Protein AF-A0A1T3NRL0-F1 (afdb_monomer_lite)

Radius of gyration: 23.6 Å; chains: 1; bounding box: 99×36×56 Å

Secondary structure (DSSP, 8-state):
-------------HHHHHTSS---TTSSSS--HHHHHHHHHHHHH--PPPP----GGGSSS-HHHHHHHHHHHHHHHHHHHHTSTTHHHHHHHHHHSTT--HHHHHHHHHHHHHTT-HHHHHHHHHHHHHTT-HHHHHHHHHHHHHTT-HHHHHHHHHHHHHSPPPSS---S------SS-HHHHHHHHHHHHTT------HHHHHHHHTS-EEEEETTTEEEE---TTHHHHHHHHHHHHS---

Organism: NCBI:txid159449

Foldseek 3Di:
DDDDDDPPPPPDDPVRVVVPDPPPPPPPPPPPPVVVVVVLVCVLPNDQDDDDDDDPVCPPPDLQVQLLVLLLVLLLLLLVLLQPLCQLVLLLQVQPPVPRALSNLQNLLSLCVLLVVPLLSLVSLSVSVSNLDLSSLQSQLSVCSNVVVNRSNRVSPVSSVPRDDPPDDPPPPDDSDRLADPVLSVQSNVCSVVSHSRHHQVLLSVLQVPAQFDCPPPRRGTHGGRHSCNSVSNHVSRVVRDDDD

Sequence (245 aa):
MSTCPDRREHRPTIDEMLGADGVLAHEYDDYDHAEAERAIVDALFGASTPAEAGTDTDAEAGPRAVRERAAHELALAAAVVLNADQATDALQRLSTLHAGGPDGALVFASLLYLAHHGDGARFWWQVAAGCGNRTAAHCLYLLHRSHGQTRDAVHWRRRAERMTAPDAPCEVPCAARPLLTDPVRHALIAASHRGADPRLPPAVERVIHGLPVDAAAPDFGEVPVPDPTLPRELAVATARGTPRR

pLDDT: mean 74.68, std 18.64, range [34.53, 96.19]

Structure (mmCIF, N/CA/C/O backbone):
data_AF-A0A1T3NRL0-F1
#
_entry.id   AF-A0A1T3NRL0-F1
#
loop_
_atom_site.group_PDB
_atom_site.id
_atom_site.type_symbol
_atom_site.label_atom_id
_atom_site.label_alt_id
_atom_site.label_comp_id
_atom_site.label_asym_id
_atom_site.label_entity_id
_atom_site.label_seq_id
_atom_site.pdbx_PDB_ins_code
_atom_site.Cartn_x
_atom_site.Cartn_y
_atom_site.Cartn_z
_atom_site.occupancy
_atom_site.B_iso_or_equiv
_atom_site.auth_seq_id
_atom_site.auth_comp_id
_atom_site.auth_asym_id
_atom_site.auth_atom_id
_atom_site.pdbx_PDB_model_num
ATOM 1 N N . MET A 1 1 ? 77.874 17.675 0.194 1.00 37.28 1 MET A N 1
ATOM 2 C CA . MET A 1 1 ? 76.635 18.448 0.412 1.00 37.28 1 MET A CA 1
ATOM 3 C C . MET A 1 1 ? 75.459 17.556 0.065 1.00 37.28 1 MET A C 1
ATOM 5 O O . MET A 1 1 ? 75.523 16.863 -0.938 1.00 37.28 1 MET A O 1
ATOM 9 N N . SER A 1 2 ? 74.499 17.527 0.983 1.00 46.34 2 SER A N 1
ATOM 10 C CA . SER A 1 2 ? 73.313 16.681 1.131 1.00 46.34 2 SER A CA 1
ATOM 11 C C . SER A 1 2 ? 72.626 16.155 -0.131 1.00 46.34 2 SER A C 1
ATOM 13 O O . SER A 1 2 ? 72.220 16.936 -0.985 1.00 46.34 2 SER A O 1
ATOM 15 N N . THR A 1 3 ? 72.328 14.854 -0.125 1.00 37.94 3 THR A N 1
ATOM 16 C CA . THR A 1 3 ? 71.197 14.279 -0.862 1.00 37.94 3 THR A CA 1
ATOM 17 C C . THR A 1 3 ? 70.247 13.681 0.172 1.00 37.94 3 THR A C 1
ATOM 19 O O . THR A 1 3 ? 70.597 12.736 0.874 1.00 37.94 3 THR A O 1
ATOM 22 N N . CYS A 1 4 ? 69.079 14.299 0.321 1.00 44.19 4 CYS A N 1
ATOM 23 C CA . CYS A 1 4 ? 67.975 13.834 1.154 1.00 44.19 4 CYS A CA 1
ATOM 24 C C . CYS A 1 4 ? 67.186 12.781 0.355 1.00 44.19 4 CYS A C 1
ATOM 26 O O . CYS A 1 4 ? 66.729 13.130 -0.736 1.00 44.19 4 CYS A O 1
ATOM 28 N N . PRO A 1 5 ? 67.010 11.528 0.816 1.00 48.31 5 PRO A N 1
ATOM 29 C CA . PRO A 1 5 ? 66.049 10.637 0.196 1.00 48.31 5 PRO A CA 1
ATOM 30 C C . PRO A 1 5 ? 64.688 10.798 0.884 1.00 48.31 5 PRO A C 1
ATOM 32 O O . PRO A 1 5 ? 64.506 10.453 2.049 1.00 48.31 5 PRO A O 1
ATOM 35 N N . ASP A 1 6 ? 63.773 11.405 0.130 1.00 45.00 6 ASP A N 1
ATOM 36 C CA . ASP A 1 6 ? 62.381 10.986 -0.071 1.00 45.00 6 ASP A CA 1
ATOM 37 C C . ASP A 1 6 ? 61.701 10.288 1.128 1.00 45.00 6 ASP A C 1
ATOM 39 O O . ASP A 1 6 ? 61.693 9.060 1.240 1.00 45.00 6 ASP A O 1
ATOM 43 N N . ARG A 1 7 ? 61.065 11.078 2.011 1.00 47.66 7 ARG A N 1
ATOM 44 C CA . ARG A 1 7 ? 59.958 10.578 2.840 1.00 47.66 7 ARG A CA 1
ATOM 45 C C . ARG A 1 7 ? 58.794 10.278 1.901 1.00 47.66 7 ARG A C 1
ATOM 47 O O . ARG A 1 7 ? 57.937 11.127 1.676 1.00 47.66 7 ARG A O 1
ATOM 54 N N . ARG A 1 8 ? 58.739 9.052 1.389 1.00 51.47 8 ARG A N 1
ATOM 55 C CA . ARG A 1 8 ? 57.464 8.496 0.947 1.00 51.47 8 ARG A CA 1
ATOM 56 C C . ARG A 1 8 ? 56.612 8.327 2.193 1.00 51.47 8 ARG A C 1
ATOM 58 O O . ARG A 1 8 ? 56.908 7.487 3.039 1.00 51.47 8 ARG A O 1
ATOM 65 N N . GLU A 1 9 ? 55.612 9.186 2.340 1.00 58.09 9 GLU A N 1
ATOM 66 C CA . GLU A 1 9 ? 54.552 9.020 3.326 1.00 58.09 9 GLU A CA 1
ATOM 67 C C . GLU A 1 9 ? 53.870 7.680 3.043 1.00 58.09 9 GLU A C 1
ATOM 69 O O . GLU A 1 9 ? 53.096 7.538 2.096 1.00 58.09 9 GLU A O 1
ATOM 74 N N . HIS A 1 10 ? 54.239 6.660 3.818 1.00 65.19 10 HIS A N 1
ATOM 75 C CA . HIS A 1 10 ? 53.582 5.361 3.792 1.00 65.19 10 HIS A CA 1
ATOM 76 C C . HIS A 1 10 ? 52.158 5.573 4.296 1.00 65.19 10 HIS A C 1
ATOM 78 O O . HIS A 1 10 ? 51.936 5.732 5.494 1.00 65.19 10 HIS A O 1
ATOM 84 N N . ARG A 1 11 ? 51.200 5.667 3.371 1.00 59.97 11 ARG A N 1
ATOM 85 C CA . ARG A 1 11 ? 49.777 5.669 3.696 1.00 59.97 11 ARG A CA 1
ATOM 86 C C . ARG A 1 11 ? 49.388 4.211 3.944 1.00 59.97 11 ARG A C 1
ATOM 88 O O . ARG A 1 11 ? 49.368 3.456 2.970 1.00 59.97 11 ARG A O 1
ATOM 95 N N . PRO A 1 12 ? 49.120 3.808 5.195 1.00 68.69 12 PRO A N 1
ATOM 96 C CA . PRO A 1 12 ? 48.818 2.419 5.486 1.00 68.69 12 PRO A CA 1
ATOM 97 C C . PRO A 1 12 ? 47.536 2.000 4.765 1.00 68.69 12 PRO A C 1
ATOM 99 O O . PRO A 1 12 ? 46.601 2.794 4.598 1.00 68.69 12 PRO A O 1
ATOM 102 N N . THR A 1 13 ? 47.510 0.759 4.292 1.00 70.44 13 THR A N 1
ATOM 103 C CA . THR A 1 13 ? 46.311 0.143 3.718 1.00 70.44 13 THR A CA 1
ATOM 104 C C . THR A 1 13 ? 45.274 -0.119 4.809 1.00 70.44 13 THR A C 1
ATOM 106 O O . THR A 1 13 ? 45.600 -0.223 5.989 1.00 70.44 13 THR A O 1
ATOM 109 N N . ILE A 1 14 ? 44.004 -0.250 4.413 1.00 57.59 14 ILE A N 1
ATOM 110 C CA . ILE A 1 14 ? 42.901 -0.579 5.335 1.00 57.59 14 ILE A CA 1
ATOM 111 C C . ILE A 1 14 ? 43.233 -1.841 6.152 1.00 57.59 14 ILE A C 1
ATOM 113 O O . ILE A 1 14 ? 42.992 -1.873 7.353 1.00 57.59 14 ILE A O 1
ATOM 117 N N . ASP A 1 15 ? 43.873 -2.824 5.520 1.00 60.34 15 ASP A N 1
ATOM 118 C CA . ASP A 1 15 ? 44.338 -4.062 6.158 1.00 60.34 15 ASP A CA 1
ATOM 119 C C . ASP A 1 15 ? 45.401 -3.825 7.247 1.00 60.34 15 ASP A C 1
ATOM 121 O O . ASP A 1 15 ? 45.355 -4.445 8.306 1.00 60.34 15 ASP A O 1
ATOM 125 N N . GLU A 1 16 ? 46.334 -2.890 7.032 1.00 65.50 16 GLU A N 1
ATOM 126 C CA . GLU A 1 16 ? 47.350 -2.532 8.034 1.00 65.50 16 GLU A CA 1
ATOM 127 C C . GLU A 1 16 ? 46.739 -1.785 9.223 1.00 65.50 16 GLU A C 1
ATOM 129 O O . GLU A 1 16 ? 47.184 -1.960 10.355 1.00 65.50 16 GLU A O 1
ATOM 134 N N . MET A 1 17 ? 45.703 -0.978 8.984 1.00 58.47 17 MET A N 1
ATOM 135 C CA . MET A 1 17 ? 44.980 -0.295 10.058 1.00 58.47 17 MET A CA 1
ATOM 136 C C . MET A 1 17 ? 44.142 -1.266 10.894 1.00 58.47 17 MET A C 1
ATOM 138 O O . MET A 1 17 ? 44.076 -1.120 12.110 1.00 58.47 17 MET A O 1
ATOM 142 N N . LEU A 1 18 ? 43.528 -2.268 10.260 1.00 60.31 18 LEU A N 1
ATOM 143 C CA . LEU A 1 18 ? 42.708 -3.272 10.943 1.00 60.31 18 LEU A CA 1
ATOM 144 C C . LEU A 1 18 ? 43.540 -4.315 11.702 1.00 60.31 18 LEU A C 1
ATOM 146 O O . LEU A 1 18 ? 43.042 -4.906 12.654 1.00 60.31 18 LEU A O 1
ATOM 150 N N . GLY A 1 19 ? 44.798 -4.538 11.312 1.00 58.81 19 GLY A N 1
ATOM 151 C CA . GLY A 1 19 ? 45.691 -5.482 11.988 1.00 58.81 19 GLY A CA 1
ATOM 152 C C . GLY A 1 19 ? 46.370 -4.945 13.255 1.00 58.81 19 GLY A C 1
ATOM 153 O O . GLY A 1 19 ? 46.941 -5.735 14.006 1.00 58.81 19 GLY A O 1
ATOM 154 N N . ALA A 1 20 ? 46.349 -3.626 13.487 1.00 56.19 20 ALA A N 1
ATOM 155 C CA . ALA A 1 20 ? 47.119 -2.986 14.560 1.00 56.19 20 ALA A CA 1
ATOM 156 C C . ALA A 1 20 ? 46.357 -2.798 15.882 1.00 56.19 20 ALA A C 1
ATOM 158 O O . ALA A 1 20 ? 46.998 -2.596 16.912 1.00 56.19 20 ALA A O 1
ATOM 159 N N . ASP A 1 21 ? 45.032 -2.932 15.886 1.00 51.81 21 ASP A N 1
ATOM 160 C CA . ASP A 1 21 ? 44.245 -2.957 17.114 1.00 51.81 21 ASP A CA 1
ATOM 161 C C . ASP A 1 21 ? 43.767 -4.382 17.360 1.00 51.81 21 ASP A C 1
ATOM 163 O O . ASP A 1 21 ? 42.998 -4.954 16.588 1.00 51.81 21 ASP A O 1
ATOM 167 N N . GLY A 1 22 ? 44.221 -4.965 18.470 1.00 52.00 22 GLY A N 1
ATOM 168 C CA . GLY A 1 22 ? 43.557 -6.117 19.055 1.00 52.00 22 GLY A CA 1
ATOM 169 C C . GLY A 1 22 ? 42.134 -5.711 19.417 1.00 52.00 22 GLY A C 1
ATOM 170 O O . GLY A 1 22 ? 41.893 -5.238 20.526 1.00 52.00 22 GLY A O 1
ATOM 171 N N . VAL A 1 23 ? 41.209 -5.870 18.467 1.00 50.38 23 VAL A N 1
ATOM 172 C CA . VAL A 1 23 ? 39.769 -5.793 18.698 1.00 50.38 23 VAL A CA 1
ATOM 173 C C . VAL A 1 23 ? 39.493 -6.709 19.880 1.00 50.38 23 VAL A C 1
ATOM 175 O O . VAL A 1 23 ? 39.787 -7.904 19.828 1.00 50.38 23 VAL A O 1
ATOM 178 N N . LEU A 1 24 ? 39.020 -6.120 20.977 1.00 41.94 24 LEU A N 1
ATOM 179 C CA . LEU A 1 24 ? 38.705 -6.812 22.217 1.00 41.94 24 LEU A CA 1
ATOM 180 C C . LEU A 1 24 ? 37.621 -7.858 21.930 1.00 41.94 24 LEU A C 1
ATOM 182 O O . LEU A 1 24 ? 36.431 -7.589 22.031 1.00 41.94 24 LEU A O 1
ATOM 186 N N . ALA A 1 25 ? 38.039 -9.069 21.575 1.00 47.22 25 ALA A N 1
ATOM 187 C CA . ALA A 1 25 ? 37.171 -10.216 21.338 1.00 47.22 25 ALA A CA 1
ATOM 188 C C . ALA A 1 25 ? 36.636 -10.815 22.656 1.00 47.22 25 ALA A C 1
ATOM 190 O O . ALA A 1 25 ? 36.535 -12.030 22.780 1.00 47.22 25 ALA A O 1
ATOM 191 N N . HIS A 1 26 ? 36.351 -9.987 23.667 1.00 43.94 26 HIS A N 1
ATOM 192 C CA . HIS A 1 26 ? 35.833 -10.461 24.955 1.00 43.94 26 HIS A CA 1
ATOM 193 C C . HIS A 1 26 ? 34.742 -9.586 25.588 1.00 43.94 26 HIS A C 1
ATOM 195 O O . HIS A 1 26 ? 34.503 -9.697 26.784 1.00 43.94 26 HIS A O 1
ATOM 201 N N . GLU A 1 27 ? 34.025 -8.773 24.811 1.00 51.00 27 GLU A N 1
ATOM 202 C CA . GLU A 1 27 ? 32.799 -8.126 25.306 1.00 51.00 27 GLU A CA 1
ATOM 203 C C . GLU A 1 27 ? 31.742 -8.011 24.198 1.00 51.00 27 GLU A C 1
ATOM 205 O O . GLU A 1 27 ? 31.289 -6.931 23.848 1.00 51.00 27 GLU A O 1
ATOM 210 N N . TYR A 1 28 ? 31.395 -9.144 23.585 1.00 48.78 28 TYR A N 1
ATOM 211 C CA . TYR A 1 28 ? 30.232 -9.268 22.692 1.00 48.78 28 TYR A CA 1
ATOM 212 C C . TYR A 1 28 ? 29.527 -10.632 22.830 1.00 48.78 28 TYR A C 1
ATOM 214 O O . TYR A 1 28 ? 28.763 -11.014 21.953 1.00 48.78 28 TYR A O 1
ATOM 222 N N . ASP A 1 29 ? 29.747 -11.357 23.933 1.00 50.75 29 ASP A N 1
ATOM 223 C CA . ASP A 1 29 ? 29.066 -12.638 24.204 1.00 50.75 29 ASP A CA 1
ATOM 224 C C . ASP A 1 29 ? 27.799 -12.483 25.072 1.00 50.75 29 ASP A C 1
ATOM 226 O O . ASP A 1 29 ? 27.090 -13.461 25.291 1.00 50.75 29 ASP A O 1
ATOM 230 N N . ASP A 1 30 ? 27.485 -11.266 25.535 1.00 48.16 30 ASP A N 1
ATOM 231 C CA . ASP A 1 30 ? 26.320 -10.968 26.396 1.00 48.16 30 ASP A CA 1
ATOM 232 C C . ASP A 1 30 ? 25.275 -10.062 25.710 1.00 48.16 30 ASP A C 1
ATOM 234 O O . ASP A 1 30 ? 24.350 -9.552 26.336 1.00 48.16 30 ASP A O 1
ATOM 238 N N . TYR A 1 31 ? 25.416 -9.823 24.399 1.00 48.03 31 TYR A N 1
ATOM 239 C CA . TYR A 1 31 ? 24.405 -9.093 23.634 1.00 48.03 31 TYR A CA 1
ATOM 240 C C . TYR A 1 31 ? 23.312 -10.066 23.182 1.00 48.03 31 TYR A C 1
ATOM 242 O O . TYR A 1 31 ? 23.427 -10.703 22.132 1.00 48.03 31 TYR A O 1
ATOM 250 N N . ASP A 1 32 ? 22.248 -10.196 23.978 1.00 63.72 32 ASP A N 1
ATOM 251 C CA . ASP A 1 32 ? 21.064 -10.956 23.579 1.00 63.72 32 ASP A CA 1
ATOM 252 C C . ASP A 1 32 ? 20.334 -10.212 22.449 1.00 63.72 32 ASP A C 1
ATOM 254 O O . ASP A 1 32 ? 19.510 -9.316 22.653 1.00 63.72 32 ASP A O 1
ATOM 258 N N . HIS A 1 33 ? 20.661 -10.599 21.217 1.00 48.75 33 HIS A N 1
ATOM 259 C CA . HIS A 1 33 ? 20.059 -10.057 20.004 1.00 48.75 33 HIS A CA 1
ATOM 260 C C . HIS A 1 33 ? 18.531 -10.224 20.000 1.00 48.75 33 HIS A C 1
ATOM 262 O O . HIS A 1 33 ? 17.826 -9.368 19.471 1.00 48.75 33 HIS A O 1
ATOM 268 N N . ALA A 1 34 ? 18.003 -11.277 20.636 1.00 53.00 34 ALA A N 1
ATOM 269 C CA . ALA A 1 34 ? 16.568 -11.510 20.736 1.00 53.00 34 ALA A CA 1
ATOM 270 C C . ALA A 1 34 ? 15.906 -10.586 21.770 1.00 53.00 34 ALA A C 1
ATOM 272 O O . ALA A 1 34 ? 14.746 -10.208 21.591 1.00 53.00 34 ALA A O 1
ATOM 273 N N . GLU A 1 35 ? 16.617 -10.187 22.830 1.00 46.16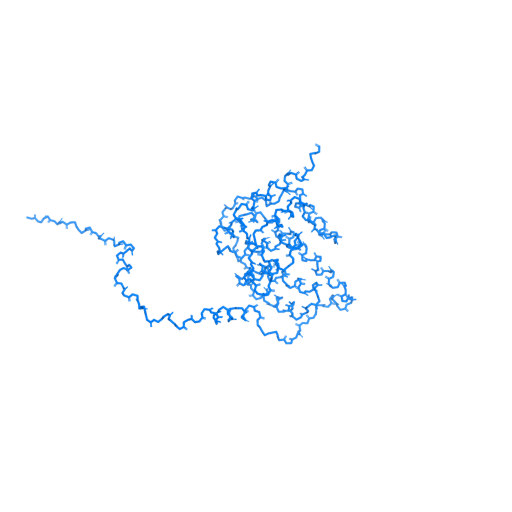 35 GLU A N 1
ATOM 274 C CA . GLU A 1 35 ? 16.158 -9.152 23.763 1.00 46.16 35 GLU A CA 1
ATOM 275 C C . GLU A 1 35 ? 16.183 -7.770 23.108 1.00 46.16 35 GLU A C 1
ATOM 277 O O . GLU A 1 35 ? 15.205 -7.034 23.217 1.00 46.16 35 GLU A O 1
ATOM 282 N N . ALA A 1 36 ? 17.240 -7.433 22.366 1.00 45.56 36 ALA A N 1
ATOM 283 C CA . ALA A 1 36 ? 17.317 -6.181 21.617 1.00 45.56 36 ALA A CA 1
ATOM 284 C C . ALA A 1 36 ? 16.235 -6.104 20.529 1.00 45.56 36 ALA A C 1
ATOM 286 O O . ALA A 1 36 ? 15.558 -5.085 20.397 1.00 45.56 36 ALA A O 1
ATOM 287 N N . GLU A 1 37 ? 16.003 -7.195 19.798 1.00 48.09 37 GLU A N 1
ATOM 288 C CA . GLU A 1 37 ? 14.899 -7.312 18.847 1.00 48.09 37 GLU A CA 1
ATOM 289 C C . GLU A 1 37 ? 13.552 -7.201 19.546 1.00 48.09 37 GLU A C 1
ATOM 291 O O . GLU A 1 37 ? 12.712 -6.435 19.089 1.00 48.09 37 GLU A O 1
ATOM 296 N N . ARG A 1 38 ? 13.346 -7.875 20.684 1.00 46.44 38 ARG A N 1
ATOM 297 C CA . ARG A 1 38 ? 12.127 -7.715 21.487 1.00 46.44 38 ARG A CA 1
ATOM 298 C C . ARG A 1 38 ? 11.953 -6.304 22.008 1.00 46.44 38 ARG A C 1
ATOM 300 O O . ARG A 1 38 ? 10.827 -5.845 22.029 1.00 46.44 38 ARG A O 1
ATOM 307 N N . ALA A 1 39 ? 13.013 -5.618 22.409 1.00 49.47 39 ALA A N 1
ATOM 308 C CA . ALA A 1 39 ? 12.957 -4.247 22.894 1.00 49.47 39 ALA A CA 1
ATOM 309 C C . ALA A 1 39 ? 12.682 -3.266 21.751 1.00 49.47 39 ALA A C 1
ATOM 311 O O . ALA A 1 39 ? 11.974 -2.284 21.946 1.00 49.47 39 ALA A O 1
ATOM 312 N N . ILE A 1 40 ? 13.181 -3.540 20.545 1.00 51.50 40 ILE A N 1
ATOM 313 C CA . ILE A 1 40 ? 12.857 -2.780 19.336 1.00 51.50 40 ILE A CA 1
ATOM 314 C C . ILE A 1 40 ? 11.410 -3.056 18.924 1.00 51.50 40 ILE A C 1
ATOM 316 O O . ILE A 1 40 ? 10.665 -2.114 18.693 1.00 51.50 40 ILE A O 1
ATOM 320 N N . VAL A 1 41 ? 10.978 -4.315 18.904 1.00 46.75 41 VAL A N 1
ATOM 321 C CA . VAL A 1 41 ? 9.591 -4.742 18.672 1.00 46.75 41 VAL A CA 1
ATOM 322 C C . VAL A 1 41 ? 8.680 -4.100 19.721 1.00 46.75 41 VAL A C 1
ATOM 324 O O . VAL A 1 41 ? 7.727 -3.434 19.360 1.00 46.75 41 VAL A O 1
ATOM 327 N N . ASP A 1 42 ? 8.998 -4.148 21.007 1.00 45.62 42 ASP A N 1
ATOM 328 C CA . ASP A 1 42 ? 8.209 -3.527 22.076 1.00 45.62 42 ASP A CA 1
ATOM 329 C C . ASP A 1 42 ? 8.309 -1.989 22.057 1.00 45.62 42 ASP A C 1
ATOM 331 O O . ASP A 1 42 ? 7.363 -1.294 22.389 1.00 45.62 42 ASP A O 1
ATOM 335 N N . ALA A 1 43 ? 9.384 -1.384 21.557 1.00 51.50 43 ALA A N 1
ATOM 336 C CA . ALA A 1 43 ? 9.419 0.063 21.313 1.00 51.50 43 ALA A CA 1
ATOM 337 C C . ALA A 1 43 ? 8.602 0.470 20.070 1.00 51.50 43 ALA A C 1
ATOM 339 O O . ALA A 1 43 ? 8.068 1.583 20.000 1.00 51.50 43 ALA A O 1
ATOM 340 N N . LEU A 1 44 ? 8.496 -0.423 19.082 1.00 49.75 44 LEU A N 1
ATOM 341 C CA . LEU A 1 44 ? 7.690 -0.264 17.872 1.00 49.75 44 LEU A CA 1
ATOM 342 C C . LEU A 1 44 ? 6.209 -0.611 18.102 1.00 49.75 44 LEU A C 1
ATOM 344 O O . LEU A 1 44 ? 5.358 -0.066 17.400 1.00 49.75 44 LEU A O 1
ATOM 348 N N . PHE A 1 45 ? 5.903 -1.466 19.082 1.00 51.16 45 PHE A N 1
ATOM 349 C CA . PHE A 1 45 ? 4.590 -2.088 19.291 1.00 51.16 45 PHE A CA 1
ATOM 350 C C . PHE A 1 45 ? 4.045 -1.996 20.735 1.00 51.16 45 PHE A C 1
ATOM 352 O O . PHE A 1 45 ? 2.903 -2.390 20.978 1.00 51.16 45 PHE A O 1
ATOM 359 N N . GLY A 1 46 ? 4.802 -1.469 21.700 1.00 37.84 46 GLY A N 1
ATOM 360 C CA . GLY A 1 46 ? 4.543 -1.624 23.136 1.00 37.84 46 GLY A CA 1
ATOM 361 C C . GLY A 1 46 ? 3.779 -0.499 23.839 1.00 37.84 46 GLY A C 1
ATOM 362 O O . GLY A 1 46 ? 3.848 0.689 23.513 1.00 37.84 46 GLY A O 1
ATOM 363 N N . ALA A 1 47 ? 3.035 -0.962 24.848 1.00 36.22 47 ALA A N 1
ATOM 364 C CA . ALA A 1 47 ? 2.195 -0.287 25.840 1.00 36.22 47 ALA A CA 1
ATOM 365 C C . ALA A 1 47 ? 1.207 0.758 25.307 1.00 36.22 47 ALA A C 1
ATOM 367 O O . ALA A 1 47 ? 1.389 1.976 25.385 1.00 36.22 47 ALA A O 1
ATOM 368 N N . SER A 1 48 ? 0.053 0.267 24.865 1.00 46.91 48 SER A N 1
ATOM 369 C CA . SER A 1 48 ? -1.059 1.139 24.556 1.00 46.91 48 SER A CA 1
ATOM 370 C C . SER A 1 48 ? -1.701 1.715 25.831 1.00 46.91 48 SER A C 1
ATOM 372 O O . SER A 1 48 ? -2.225 1.017 26.698 1.00 46.91 48 SER A O 1
ATOM 374 N N . THR A 1 49 ? -1.619 3.032 25.952 1.00 34.53 49 THR A N 1
ATOM 375 C CA . THR A 1 49 ? -2.177 3.832 27.046 1.00 34.53 49 THR A CA 1
ATOM 376 C C . THR A 1 49 ? -3.622 4.250 26.734 1.00 34.53 49 THR A C 1
ATOM 378 O O . THR A 1 49 ? -4.045 4.145 25.577 1.00 34.53 49 THR A O 1
ATOM 381 N N . PRO A 1 50 ? -4.420 4.674 27.736 1.00 35.31 50 PRO A N 1
ATOM 382 C CA . PRO A 1 50 ? -5.827 5.007 27.530 1.00 35.31 50 PRO A CA 1
ATOM 383 C C . PRO A 1 50 ? -6.026 6.158 26.536 1.00 35.31 50 PRO A C 1
ATOM 385 O O . PRO A 1 50 ? -5.212 7.078 26.428 1.00 35.31 50 PRO A O 1
ATOM 388 N N . ALA A 1 51 ? -7.120 6.046 25.786 1.00 37.06 51 ALA A N 1
ATOM 389 C CA . ALA A 1 51 ? -7.427 6.796 24.580 1.00 37.06 51 ALA A CA 1
ATOM 390 C C . ALA A 1 51 ? -8.070 8.167 24.853 1.00 37.06 51 ALA A C 1
ATOM 392 O O . ALA A 1 51 ? -9.024 8.268 25.610 1.00 37.06 51 ALA A O 1
ATOM 393 N N . GLU A 1 52 ? -7.593 9.175 24.126 1.00 38.91 52 GLU A N 1
ATOM 394 C CA . GLU A 1 52 ? -8.173 10.513 23.925 1.00 38.91 52 GLU A CA 1
ATOM 395 C C . GLU A 1 52 ? -7.780 10.885 22.480 1.00 38.91 52 GLU A C 1
ATOM 397 O O . GLU A 1 52 ? -6.609 10.702 22.123 1.00 38.91 52 GLU A O 1
ATOM 402 N N . ALA A 1 53 ? -8.615 11.370 21.564 1.00 45.41 53 ALA A N 1
ATOM 403 C CA . ALA A 1 53 ? -10.054 11.597 21.496 1.00 45.41 53 ALA A CA 1
ATOM 404 C C . ALA A 1 53 ? -10.418 11.627 19.989 1.00 45.41 53 ALA A C 1
ATOM 406 O O . ALA A 1 53 ? -9.552 11.871 19.139 1.00 45.41 53 ALA A O 1
ATOM 407 N N . GLY A 1 54 ? -11.672 11.324 19.649 1.00 45.12 54 GLY A N 1
ATOM 408 C CA . GLY A 1 54 ? -12.185 11.420 18.279 1.00 45.12 54 GLY A CA 1
ATOM 409 C C . GLY A 1 54 ? -12.284 12.875 17.815 1.00 45.12 54 GLY A C 1
ATOM 410 O O . GLY A 1 54 ? -12.516 13.772 18.616 1.00 45.12 54 GLY A O 1
ATOM 411 N N . THR A 1 55 ? -12.085 13.107 16.520 1.00 46.66 55 THR A N 1
ATOM 412 C CA . THR A 1 55 ? -12.366 14.398 15.879 1.00 46.66 55 THR A CA 1
ATOM 413 C C . THR A 1 55 ? -13.876 14.592 15.744 1.00 46.66 55 THR A C 1
ATOM 415 O O . THR A 1 55 ? -14.563 13.642 15.376 1.00 46.66 55 THR A O 1
ATOM 418 N N . ASP A 1 56 ? -14.376 15.808 15.993 1.00 45.22 56 ASP A N 1
ATOM 419 C CA . ASP A 1 56 ? -15.809 16.172 16.028 1.00 45.22 56 ASP A CA 1
ATOM 420 C C . ASP A 1 56 ? -16.634 15.698 14.812 1.00 45.22 56 ASP A C 1
ATOM 422 O O . ASP A 1 56 ? -17.833 15.463 14.926 1.00 45.22 56 ASP A O 1
ATOM 426 N N . THR A 1 57 ? -16.004 15.469 13.657 1.00 51.81 57 THR A N 1
ATOM 427 C CA . THR A 1 57 ? -16.651 14.945 12.441 1.00 51.81 57 THR A CA 1
ATOM 428 C C . THR A 1 57 ? -17.100 13.481 12.550 1.00 51.81 57 THR A C 1
ATOM 430 O O . THR A 1 57 ? -18.039 13.072 11.871 1.00 51.81 57 THR A O 1
ATOM 433 N N . ASP A 1 58 ? -16.443 12.674 13.387 1.00 50.94 58 ASP A N 1
ATOM 434 C CA . ASP A 1 58 ? -16.778 11.256 13.577 1.00 50.94 58 ASP A CA 1
ATOM 435 C C . ASP A 1 58 ? -17.932 11.061 14.583 1.00 50.94 58 ASP A C 1
ATOM 437 O O . ASP A 1 58 ? -18.475 9.963 14.678 1.00 50.94 58 ASP A O 1
ATOM 441 N N . ALA A 1 59 ? -18.318 12.103 15.332 1.00 52.16 59 ALA A N 1
ATOM 442 C CA . ALA A 1 59 ? -19.344 12.020 16.376 1.00 52.16 59 ALA A CA 1
ATOM 443 C C . ALA A 1 59 ? -20.771 11.863 15.813 1.00 52.16 59 ALA A C 1
ATOM 445 O O . ALA A 1 59 ? -21.624 11.256 16.460 1.00 52.16 59 ALA A O 1
ATOM 446 N N . GLU A 1 60 ? -21.024 12.368 14.600 1.00 56.97 60 GLU A N 1
ATOM 447 C CA . GLU A 1 60 ? -22.320 12.247 13.911 1.00 56.97 60 GLU A CA 1
ATOM 448 C C . GLU A 1 60 ? -22.399 11.021 12.981 1.00 56.97 60 GLU A C 1
ATOM 450 O O . GLU A 1 60 ? -23.487 10.542 12.655 1.00 56.97 60 GLU A O 1
ATOM 455 N N . ALA A 1 61 ? -21.254 10.475 12.561 1.00 65.31 61 ALA A N 1
ATOM 456 C CA . ALA A 1 61 ? -21.182 9.330 11.661 1.00 65.31 61 ALA A CA 1
ATOM 457 C C . ALA A 1 61 ? -21.195 8.004 12.442 1.00 65.31 61 ALA A C 1
ATOM 459 O O . ALA A 1 61 ? -20.383 7.769 13.333 1.00 65.31 61 ALA A O 1
ATOM 460 N N . GLY A 1 62 ? -22.083 7.073 12.078 1.00 86.44 62 GLY A N 1
ATOM 461 C CA . GLY A 1 62 ? -22.104 5.748 12.707 1.00 86.44 62 GLY A CA 1
ATOM 462 C C . GLY A 1 62 ? -20.771 4.984 12.528 1.00 86.44 62 GLY A C 1
ATOM 463 O O . GLY A 1 62 ? -20.089 5.175 11.517 1.00 86.44 62 GLY A O 1
ATOM 464 N N . PRO A 1 63 ? -20.415 4.029 13.417 1.00 86.81 63 PRO A N 1
ATOM 465 C CA . PRO A 1 63 ? -19.122 3.321 13.385 1.00 86.81 63 PRO A CA 1
ATOM 466 C C . PRO A 1 63 ? -18.791 2.605 12.067 1.00 86.81 63 PRO A C 1
ATOM 468 O O . PRO A 1 63 ? -17.641 2.283 11.779 1.00 86.81 63 PRO A O 1
ATOM 471 N N . ARG A 1 64 ? -19.805 2.291 11.256 1.00 89.81 64 ARG A N 1
ATOM 472 C CA . ARG A 1 64 ? -19.625 1.743 9.909 1.00 89.81 64 ARG A CA 1
ATOM 473 C C . ARG A 1 64 ? -19.098 2.794 8.927 1.00 89.81 64 ARG A C 1
ATOM 475 O O . ARG A 1 64 ? -18.129 2.514 8.233 1.00 89.81 64 ARG A O 1
ATOM 482 N N . ALA A 1 65 ? -19.693 3.984 8.909 1.00 90.31 65 ALA A N 1
ATOM 483 C CA . ALA A 1 65 ? -19.301 5.062 8.005 1.00 90.31 65 ALA A CA 1
ATOM 484 C C . ALA A 1 65 ? -17.866 5.535 8.286 1.00 90.31 65 ALA A C 1
ATOM 486 O O . ALA A 1 65 ? -17.099 5.751 7.355 1.00 90.31 65 ALA A O 1
ATOM 487 N N . VAL A 1 66 ? -17.465 5.593 9.563 1.00 90.25 66 VAL A N 1
ATOM 488 C CA . VAL A 1 66 ? -16.081 5.905 9.967 1.00 90.25 66 VAL A CA 1
ATOM 489 C C . VAL A 1 66 ? -15.086 4.875 9.414 1.00 90.25 66 VAL A C 1
ATOM 491 O O . VAL A 1 66 ? -14.028 5.244 8.899 1.00 90.25 66 VAL A O 1
ATOM 494 N N . ARG A 1 67 ? -15.432 3.581 9.473 1.00 92.62 67 ARG A N 1
ATOM 495 C CA . ARG A 1 67 ? -14.595 2.492 8.942 1.00 92.62 67 ARG A CA 1
ATOM 496 C C . ARG A 1 67 ? -14.484 2.532 7.420 1.00 92.62 67 ARG A C 1
ATOM 498 O O . ARG A 1 67 ? -13.381 2.434 6.892 1.00 92.62 67 ARG A O 1
ATOM 505 N N . GLU A 1 68 ? -15.604 2.720 6.727 1.00 91.94 68 GLU A N 1
ATOM 506 C CA . GLU A 1 68 ? -15.644 2.845 5.263 1.00 91.94 68 GLU A CA 1
ATOM 507 C C . GLU A 1 68 ? -14.855 4.071 4.790 1.00 91.94 68 GLU A C 1
ATOM 509 O O . GLU A 1 68 ? -14.072 3.984 3.844 1.00 91.94 68 GLU A O 1
ATOM 514 N N . ARG A 1 69 ? -14.982 5.198 5.501 1.00 92.06 69 ARG A N 1
ATOM 515 C CA . ARG A 1 69 ? -14.211 6.409 5.223 1.00 92.06 69 ARG A CA 1
ATOM 516 C C . ARG A 1 69 ? -12.711 6.184 5.394 1.00 92.06 69 ARG A C 1
ATOM 518 O O . ARG A 1 69 ? -11.944 6.590 4.528 1.00 92.06 69 ARG A O 1
ATOM 525 N N . ALA A 1 70 ? -12.298 5.517 6.469 1.00 93.69 70 ALA A N 1
ATOM 526 C CA . ALA A 1 70 ? -10.891 5.205 6.706 1.00 93.69 70 ALA A CA 1
ATOM 527 C C . ALA A 1 70 ? -10.314 4.252 5.646 1.00 93.69 70 ALA A C 1
ATOM 529 O O . ALA A 1 70 ? -9.198 4.467 5.182 1.00 93.69 70 ALA A O 1
ATOM 530 N N . ALA A 1 71 ? -11.080 3.241 5.219 1.00 92.38 71 ALA A N 1
ATOM 531 C CA . ALA A 1 71 ? -10.675 2.347 4.133 1.00 92.38 71 ALA A CA 1
ATOM 532 C C . ALA A 1 71 ? -10.503 3.111 2.809 1.00 92.38 71 ALA A C 1
ATOM 534 O O . ALA A 1 71 ? -9.515 2.926 2.104 1.00 92.38 71 ALA A O 1
ATOM 535 N N . HIS A 1 72 ? -11.429 4.021 2.503 1.00 91.00 72 HIS A N 1
ATOM 536 C CA . HIS A 1 72 ? -11.346 4.893 1.334 1.00 91.00 72 HIS A CA 1
ATOM 537 C C . HIS A 1 72 ? -10.123 5.823 1.371 1.00 91.00 72 HIS A C 1
ATOM 539 O O . HIS A 1 72 ? -9.420 5.966 0.370 1.00 91.00 72 HIS A O 1
ATOM 545 N N . GLU A 1 73 ? -9.843 6.442 2.518 1.00 92.81 73 GLU A N 1
ATOM 546 C CA . GLU A 1 73 ? -8.663 7.294 2.699 1.00 92.81 73 GLU A CA 1
ATOM 547 C C . GLU A 1 73 ? -7.359 6.495 2.573 1.00 92.81 73 GLU A C 1
ATOM 549 O O . GLU A 1 73 ? -6.416 6.972 1.943 1.00 92.81 73 GLU A O 1
ATOM 554 N N . LEU A 1 74 ? -7.318 5.262 3.091 1.00 94.38 74 LEU A N 1
ATOM 555 C CA . LEU A 1 74 ? -6.165 4.370 2.955 1.00 94.38 74 LEU A CA 1
ATOM 556 C C . LEU A 1 74 ? -5.912 3.986 1.493 1.00 94.38 74 LEU A C 1
ATOM 558 O O . LEU A 1 74 ? -4.788 4.082 1.005 1.00 94.38 74 LEU A O 1
ATOM 562 N N . ALA A 1 75 ? -6.970 3.607 0.780 1.00 92.50 75 ALA A N 1
ATOM 563 C CA . ALA A 1 75 ? -6.944 3.312 -0.647 1.00 92.50 75 ALA A CA 1
ATOM 564 C C . ALA A 1 75 ? -6.453 4.499 -1.492 1.00 92.50 75 ALA A C 1
ATOM 566 O O . ALA A 1 75 ? -5.668 4.326 -2.429 1.00 92.50 75 ALA A O 1
ATOM 567 N N . LEU A 1 76 ? -6.872 5.721 -1.153 1.00 91.69 76 LEU A N 1
ATOM 568 C CA . LEU A 1 76 ? -6.366 6.932 -1.792 1.00 91.69 76 LEU A CA 1
ATOM 569 C C . LEU A 1 76 ? -4.881 7.160 -1.481 1.00 91.69 76 LEU A C 1
ATOM 571 O O . LEU A 1 76 ? -4.108 7.410 -2.405 1.00 91.69 76 LEU A O 1
ATOM 575 N N . ALA A 1 77 ? -4.472 7.041 -0.216 1.00 92.56 77 ALA A N 1
ATOM 576 C CA . ALA A 1 77 ? -3.081 7.214 0.195 1.00 92.56 77 ALA A CA 1
ATOM 577 C C . ALA A 1 77 ? -2.148 6.220 -0.518 1.00 92.56 77 ALA A C 1
ATOM 579 O O . ALA A 1 77 ? -1.143 6.634 -1.096 1.00 92.56 77 ALA A O 1
ATOM 580 N N . ALA A 1 78 ? -2.519 4.936 -0.565 1.00 92.94 78 ALA A N 1
ATOM 581 C CA . ALA A 1 78 ? -1.767 3.905 -1.276 1.00 92.94 78 ALA A CA 1
ATOM 582 C C . ALA A 1 78 ? -1.638 4.227 -2.777 1.00 92.94 78 ALA A C 1
ATOM 584 O O . ALA A 1 78 ? -0.542 4.167 -3.333 1.00 92.94 78 ALA A O 1
ATOM 585 N N . ALA A 1 79 ? -2.728 4.644 -3.432 1.00 91.44 79 ALA A N 1
ATOM 586 C CA . ALA A 1 79 ? -2.696 5.034 -4.842 1.00 91.44 79 ALA A CA 1
ATOM 587 C C . ALA A 1 79 ? -1.791 6.254 -5.098 1.00 91.44 79 ALA A C 1
ATOM 589 O O . ALA A 1 79 ? -1.074 6.290 -6.097 1.00 91.44 79 ALA A O 1
ATOM 590 N N . VAL A 1 80 ? -1.792 7.247 -4.202 1.00 90.19 80 VAL A N 1
ATOM 591 C CA . VAL A 1 80 ? -0.909 8.422 -4.297 1.00 90.19 80 VAL A CA 1
ATOM 592 C C . VAL A 1 80 ? 0.559 8.023 -4.150 1.00 90.19 80 VAL A C 1
ATOM 594 O O . VAL A 1 80 ? 1.380 8.467 -4.949 1.00 90.19 80 VAL A O 1
ATOM 597 N N . VAL A 1 81 ? 0.886 7.143 -3.199 1.00 91.62 81 VAL A N 1
ATOM 598 C CA . VAL A 1 81 ? 2.251 6.621 -3.013 1.00 91.62 81 VAL A CA 1
ATOM 599 C C . VAL A 1 81 ? 2.762 5.938 -4.283 1.00 91.62 81 VAL A C 1
ATOM 601 O O . VAL A 1 81 ? 3.863 6.242 -4.737 1.00 91.62 81 VAL A O 1
ATOM 604 N N . LEU A 1 82 ? 1.960 5.065 -4.905 1.00 89.88 82 LEU A N 1
ATOM 605 C CA . LEU A 1 82 ? 2.357 4.381 -6.147 1.00 89.88 82 LEU A CA 1
ATOM 606 C C . LEU A 1 82 ? 2.511 5.322 -7.346 1.00 89.88 82 LEU A C 1
ATOM 608 O O . LEU A 1 82 ? 3.143 4.966 -8.342 1.00 89.88 82 LEU A O 1
ATOM 612 N N . ASN A 1 83 ? 1.923 6.513 -7.259 1.00 86.44 83 ASN A N 1
ATOM 613 C CA . ASN A 1 83 ? 1.994 7.534 -8.290 1.00 86.44 83 ASN A CA 1
ATOM 614 C C . ASN A 1 83 ? 3.152 8.506 -8.122 1.00 86.44 83 ASN A C 1
ATOM 616 O O . ASN A 1 83 ? 3.327 9.336 -9.014 1.00 86.44 83 ASN A O 1
ATOM 620 N N . ALA A 1 84 ? 3.923 8.416 -7.039 1.00 85.62 84 ALA A N 1
ATOM 621 C CA . ALA A 1 84 ? 5.125 9.213 -6.883 1.00 85.62 84 ALA A CA 1
ATOM 622 C C . ALA A 1 84 ? 6.156 8.841 -7.960 1.00 85.62 84 ALA A C 1
ATOM 624 O O . ALA A 1 84 ? 6.427 7.662 -8.193 1.00 85.62 84 ALA A O 1
ATOM 625 N N . ASP A 1 85 ? 6.787 9.843 -8.572 1.00 80.38 85 ASP A N 1
ATOM 626 C CA . ASP A 1 85 ? 7.795 9.636 -9.628 1.00 80.38 85 ASP A CA 1
ATOM 627 C C . ASP A 1 85 ? 9.006 8.820 -9.141 1.00 80.38 85 ASP A C 1
ATOM 629 O O . ASP A 1 85 ? 9.701 8.181 -9.926 1.00 80.38 85 ASP A O 1
ATOM 633 N N . GLN A 1 86 ? 9.216 8.816 -7.824 1.00 81.56 86 GLN A N 1
ATOM 634 C CA . GLN A 1 86 ? 10.296 8.135 -7.115 1.00 81.56 86 GLN A CA 1
ATOM 635 C C . GLN A 1 86 ? 9.984 6.672 -6.766 1.00 81.56 86 GLN A C 1
ATOM 637 O O . GLN A 1 86 ? 10.850 5.969 -6.246 1.00 81.56 86 GLN A O 1
ATOM 642 N N . ALA A 1 87 ? 8.756 6.199 -7.016 1.00 86.19 87 ALA A N 1
ATOM 643 C CA . ALA A 1 87 ? 8.291 4.899 -6.536 1.00 86.19 87 ALA A CA 1
ATOM 644 C C . ALA A 1 87 ? 9.102 3.723 -7.105 1.00 86.19 87 ALA A C 1
ATOM 646 O O . ALA A 1 87 ? 9.418 2.784 -6.376 1.00 86.19 87 ALA A O 1
ATOM 647 N N . THR A 1 88 ? 9.487 3.791 -8.384 1.00 88.81 88 THR A N 1
ATOM 648 C CA . THR A 1 88 ? 10.322 2.765 -9.032 1.00 88.81 88 THR A CA 1
ATOM 649 C C . THR A 1 88 ? 11.684 2.651 -8.365 1.00 88.81 88 THR A C 1
ATOM 651 O O . THR A 1 88 ? 12.091 1.555 -7.983 1.00 88.81 88 THR A O 1
ATOM 654 N N . ASP A 1 89 ? 12.366 3.778 -8.179 1.00 85.38 89 ASP A N 1
ATOM 655 C CA . ASP A 1 89 ? 13.725 3.792 -7.648 1.00 85.38 89 ASP A CA 1
ATOM 656 C C . ASP A 1 89 ? 13.738 3.442 -6.155 1.00 85.38 89 ASP A C 1
ATOM 658 O O . ASP A 1 89 ? 14.628 2.731 -5.692 1.00 85.38 89 ASP A O 1
ATOM 662 N N . ALA A 1 90 ? 12.721 3.872 -5.401 1.00 85.88 90 ALA A N 1
ATOM 663 C CA . ALA A 1 90 ? 12.536 3.475 -4.009 1.00 85.88 90 ALA A CA 1
ATOM 664 C C . ALA A 1 90 ? 12.345 1.955 -3.869 1.00 85.88 90 ALA A C 1
ATOM 666 O O . ALA A 1 90 ? 13.004 1.327 -3.038 1.00 85.88 90 ALA A O 1
ATOM 667 N N . LEU A 1 91 ? 11.501 1.352 -4.715 1.00 87.62 91 LEU A N 1
ATOM 668 C CA . LEU A 1 91 ? 11.277 -0.094 -4.725 1.00 87.62 91 LEU A CA 1
ATOM 669 C C . LEU A 1 91 ? 12.531 -0.864 -5.166 1.00 87.62 91 LEU A C 1
ATOM 671 O O . LEU A 1 91 ? 12.886 -1.874 -4.561 1.00 87.62 91 LEU A O 1
ATOM 675 N N . GLN A 1 92 ? 13.252 -0.361 -6.171 1.00 86.19 92 GLN A N 1
ATOM 676 C CA . GLN A 1 92 ? 14.507 -0.961 -6.618 1.00 86.19 92 GLN A CA 1
ATOM 677 C C . GLN A 1 92 ? 15.574 -0.922 -5.514 1.00 86.19 92 GLN A C 1
ATOM 679 O O . GLN A 1 92 ? 16.256 -1.922 -5.282 1.00 86.19 92 GLN A O 1
ATOM 684 N N . ARG A 1 93 ? 15.694 0.187 -4.773 1.00 82.38 93 ARG A N 1
ATOM 685 C CA . ARG A 1 93 ? 16.591 0.269 -3.608 1.00 82.38 93 ARG A CA 1
ATOM 686 C C . ARG A 1 93 ? 16.222 -0.742 -2.525 1.00 82.38 93 ARG A C 1
ATOM 688 O O . ARG A 1 93 ? 17.129 -1.358 -1.985 1.00 82.38 93 ARG A O 1
ATOM 695 N N . LEU A 1 94 ? 14.930 -0.963 -2.266 1.00 83.38 94 LEU A N 1
ATOM 696 C CA . LEU A 1 94 ? 14.469 -1.977 -1.307 1.00 83.38 94 LEU A CA 1
ATOM 697 C C . LEU A 1 94 ? 14.889 -3.395 -1.661 1.00 83.38 94 LEU A C 1
ATOM 699 O O . LEU A 1 94 ? 15.307 -4.155 -0.798 1.00 83.38 94 LEU A O 1
ATOM 703 N N . SER A 1 95 ? 14.803 -3.736 -2.936 1.00 77.00 95 SER A N 1
ATOM 704 C CA . SER A 1 95 ? 15.155 -5.073 -3.399 1.00 77.00 95 SER A CA 1
ATOM 705 C C . SER A 1 95 ? 16.664 -5.338 -3.502 1.00 77.00 95 SER A C 1
ATOM 707 O O . SER A 1 95 ? 17.098 -6.485 -3.470 1.00 77.00 95 SER A O 1
ATOM 709 N N . THR A 1 96 ? 17.473 -4.286 -3.664 1.00 68.81 96 THR A N 1
ATOM 710 C CA . THR A 1 96 ? 18.924 -4.401 -3.917 1.00 68.81 96 THR A CA 1
ATOM 711 C C . THR A 1 96 ? 19.763 -4.167 -2.672 1.00 68.81 96 THR A C 1
ATOM 713 O O . THR A 1 96 ? 20.813 -4.783 -2.505 1.00 68.81 96 THR A O 1
ATOM 716 N N . LEU A 1 97 ? 19.298 -3.292 -1.788 1.00 59.81 97 LEU A N 1
ATOM 717 C CA . LEU A 1 97 ? 19.863 -3.060 -0.476 1.00 59.81 97 LEU A CA 1
ATOM 718 C C . LEU A 1 97 ? 18.817 -3.593 0.496 1.00 59.81 97 LEU A C 1
ATOM 720 O O . LEU A 1 97 ? 17.744 -3.018 0.603 1.00 59.81 97 LEU A O 1
ATOM 724 N N . HIS A 1 98 ? 19.108 -4.668 1.227 1.00 54.97 98 HIS A N 1
ATOM 725 C CA . HIS A 1 98 ? 18.199 -5.196 2.260 1.00 54.97 98 HIS A CA 1
ATOM 726 C C . HIS A 1 98 ? 17.855 -4.140 3.346 1.00 54.97 98 HIS A C 1
ATOM 728 O O . HIS A 1 98 ? 16.924 -4.307 4.121 1.00 54.97 98 HIS A O 1
ATOM 734 N N . ALA A 1 99 ? 18.584 -3.014 3.356 1.00 53.28 99 ALA A N 1
ATOM 735 C CA . ALA A 1 99 ? 18.311 -1.779 4.091 1.00 53.28 99 ALA A CA 1
ATOM 736 C C . ALA A 1 99 ? 17.583 -0.717 3.237 1.00 53.28 99 ALA A C 1
ATOM 738 O O . ALA A 1 99 ? 17.853 0.482 3.347 1.00 53.28 99 ALA A O 1
ATOM 739 N N . GLY A 1 100 ? 16.708 -1.149 2.330 1.00 54.53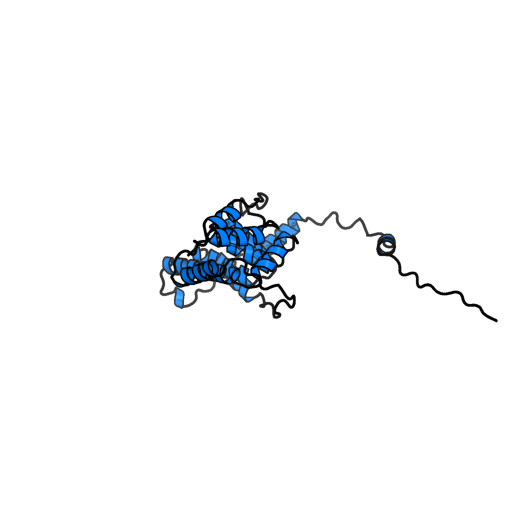 100 GLY A N 1
ATOM 740 C CA . GLY A 1 100 ? 15.897 -0.283 1.493 1.00 54.53 100 GLY A CA 1
ATOM 741 C C . GLY A 1 100 ? 15.239 0.794 2.306 1.00 54.53 100 GLY A C 1
ATOM 742 O O . GLY A 1 100 ? 14.431 0.484 3.176 1.00 54.53 100 GLY A O 1
ATOM 743 N N . GLY A 1 101 ? 15.602 2.043 2.030 1.00 73.06 101 GLY A N 1
ATOM 744 C CA . GLY A 1 101 ? 15.127 3.168 2.815 1.00 73.06 101 GLY A CA 1
ATOM 745 C C . GLY A 1 101 ? 13.602 3.152 3.002 1.00 73.06 101 GLY A C 1
ATOM 746 O O . GLY A 1 101 ? 12.884 2.589 2.169 1.00 73.06 101 GLY A O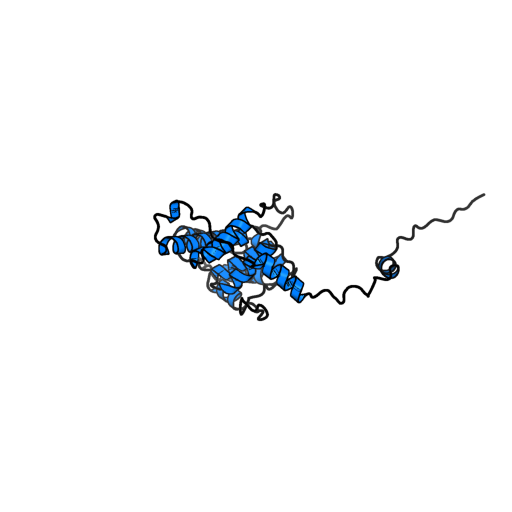 1
ATOM 747 N N . PRO A 1 102 ? 13.100 3.795 4.069 1.00 85.62 102 PRO A N 1
ATOM 748 C CA . PRO A 1 102 ? 11.693 3.790 4.484 1.00 85.62 102 PRO A CA 1
ATOM 749 C C . PRO A 1 102 ? 10.667 3.952 3.346 1.00 85.62 102 PRO A C 1
ATOM 751 O O . PRO A 1 102 ? 9.567 3.405 3.410 1.00 85.62 102 PRO A O 1
ATOM 754 N N . ASP A 1 103 ? 11.023 4.691 2.295 1.00 87.69 103 ASP A N 1
ATOM 755 C CA . ASP A 1 103 ? 10.182 4.945 1.122 1.00 87.69 103 ASP A CA 1
ATOM 756 C C . ASP A 1 103 ? 9.937 3.704 0.255 1.00 87.69 103 ASP A C 1
ATOM 758 O O . ASP A 1 103 ? 8.839 3.521 -0.264 1.00 87.69 103 ASP A O 1
ATOM 762 N N . GLY A 1 104 ? 10.934 2.829 0.102 1.00 88.50 104 GLY A N 1
ATOM 763 C CA . GLY A 1 104 ? 10.790 1.598 -0.674 1.00 88.50 104 GLY A CA 1
ATOM 764 C C . GLY A 1 104 ? 9.811 0.637 -0.010 1.00 88.50 104 GLY A C 1
ATOM 765 O O . GLY A 1 104 ? 8.904 0.126 -0.666 1.00 88.50 104 GLY A O 1
ATOM 766 N N . ALA A 1 105 ? 9.943 0.459 1.308 1.00 90.50 105 ALA A N 1
ATOM 767 C CA . ALA A 1 105 ? 9.022 -0.341 2.113 1.00 90.50 105 ALA A CA 1
ATOM 768 C C . ALA A 1 105 ? 7.594 0.236 2.093 1.00 90.50 105 ALA A C 1
ATOM 770 O O . ALA A 1 105 ? 6.631 -0.515 1.950 1.00 90.50 105 ALA A O 1
ATOM 771 N N . LEU A 1 106 ? 7.441 1.568 2.133 1.00 93.31 106 LEU A N 1
ATOM 772 C CA . LEU A 1 106 ? 6.146 2.239 1.971 1.00 93.31 106 LEU A CA 1
ATOM 773 C C . LEU A 1 106 ? 5.500 1.945 0.602 1.00 93.31 106 LEU A C 1
ATOM 775 O O . LEU A 1 106 ? 4.302 1.650 0.536 1.00 93.31 106 LEU A O 1
ATOM 779 N N . VAL A 1 107 ? 6.273 2.034 -0.486 1.00 93.62 107 VAL A N 1
ATOM 780 C CA . VAL A 1 107 ? 5.794 1.734 -1.847 1.00 93.62 107 VAL A CA 1
ATOM 781 C C . VAL A 1 107 ? 5.395 0.267 -1.960 1.00 93.62 107 VAL A C 1
ATOM 783 O O . VAL A 1 107 ? 4.310 -0.035 -2.458 1.00 93.62 107 VAL A O 1
ATOM 786 N N . PHE A 1 108 ? 6.227 -0.644 -1.453 1.00 93.62 108 PHE A N 1
ATOM 787 C CA . PHE A 1 108 ? 5.953 -2.075 -1.503 1.00 93.62 108 PHE A CA 1
ATOM 788 C C . PHE A 1 108 ? 4.707 -2.457 -0.694 1.00 93.62 108 PHE A C 1
ATOM 790 O O . PHE A 1 108 ? 3.822 -3.136 -1.210 1.00 93.62 108 PHE A O 1
ATOM 797 N N . ALA A 1 109 ? 4.559 -1.926 0.519 1.00 94.31 109 ALA A N 1
ATOM 798 C CA . ALA A 1 109 ? 3.353 -2.102 1.323 1.00 94.31 109 ALA A CA 1
ATOM 799 C C . ALA A 1 109 ? 2.086 -1.602 0.606 1.00 94.31 109 ALA A C 1
ATOM 801 O O . ALA A 1 109 ? 1.049 -2.263 0.623 1.00 94.31 109 ALA A O 1
ATOM 802 N N . SER A 1 110 ? 2.178 -0.457 -0.079 1.00 95.12 110 SER A N 1
ATOM 803 C CA . SER A 1 110 ? 1.058 0.118 -0.837 1.00 95.12 110 SER A CA 1
ATOM 804 C C . SER A 1 110 ? 0.670 -0.742 -2.047 1.00 95.12 110 SER A C 1
ATOM 806 O O . SER A 1 110 ? -0.517 -0.861 -2.352 1.00 95.12 110 SER A O 1
ATOM 808 N N . LEU A 1 111 ? 1.645 -1.385 -2.709 1.00 94.31 111 LEU A N 1
ATOM 809 C CA . LEU A 1 111 ? 1.384 -2.385 -3.753 1.00 94.31 111 LEU A CA 1
ATOM 810 C C . LEU A 1 111 ? 0.650 -3.601 -3.185 1.00 94.31 111 LEU A C 1
ATOM 812 O O . LEU A 1 111 ? -0.362 -4.013 -3.746 1.00 94.31 111 LEU A O 1
ATOM 816 N N . LEU A 1 112 ? 1.144 -4.155 -2.074 1.00 93.44 112 LEU A N 1
ATOM 817 C CA . LEU A 1 112 ? 0.551 -5.323 -1.421 1.00 93.44 112 LEU A CA 1
ATOM 818 C C . LEU A 1 112 ? -0.889 -5.050 -0.984 1.00 93.44 112 LEU A C 1
ATOM 820 O O . LEU A 1 112 ? -1.768 -5.874 -1.226 1.00 93.44 112 LEU A O 1
ATOM 824 N N . TYR A 1 113 ? -1.153 -3.870 -0.422 1.00 94.50 113 TYR A N 1
ATOM 825 C CA . TYR A 1 113 ? -2.494 -3.471 -0.007 1.00 94.50 113 TYR A CA 1
ATOM 826 C C . TYR A 1 113 ? -3.485 -3.474 -1.181 1.00 94.50 113 TYR A C 1
ATOM 828 O O . TYR A 1 113 ? -4.549 -4.087 -1.091 1.00 94.50 113 TYR A O 1
ATOM 836 N N . LEU A 1 114 ? -3.114 -2.849 -2.305 1.00 93.12 114 LEU A N 1
ATOM 837 C CA . LEU A 1 114 ? -3.953 -2.788 -3.509 1.00 93.12 114 LEU A CA 1
ATOM 838 C C . LEU A 1 114 ? -4.036 -4.126 -4.267 1.00 93.12 114 LEU A C 1
ATOM 840 O O . LEU A 1 114 ? -4.898 -4.284 -5.128 1.00 93.12 114 LEU A O 1
ATOM 844 N N . ALA A 1 115 ? -3.158 -5.081 -3.948 1.00 91.62 115 ALA A N 1
ATOM 845 C CA . ALA A 1 115 ? -3.206 -6.470 -4.406 1.00 91.62 115 ALA A CA 1
ATOM 846 C C . ALA A 1 115 ? -3.890 -7.410 -3.395 1.00 91.62 115 ALA A C 1
ATOM 848 O O . ALA A 1 115 ? -3.762 -8.627 -3.497 1.00 91.62 115 ALA A O 1
ATOM 849 N N . HIS A 1 116 ? -4.593 -6.863 -2.397 1.00 90.62 116 HIS A N 1
ATOM 850 C CA . HIS A 1 116 ? -5.307 -7.615 -1.362 1.00 90.62 116 HIS A CA 1
ATOM 851 C C . HIS A 1 116 ? -4.423 -8.514 -0.468 1.00 90.62 116 HIS A C 1
ATOM 853 O O . HIS A 1 116 ? -4.921 -9.441 0.169 1.00 90.62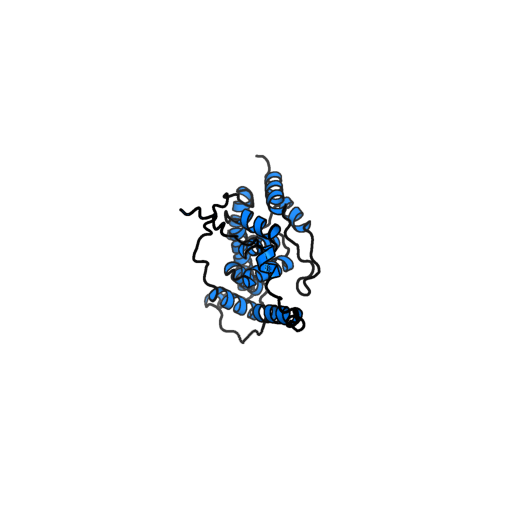 116 HIS A O 1
ATOM 859 N N . HIS A 1 117 ? -3.133 -8.198 -0.336 1.00 88.25 117 HIS A N 1
ATOM 860 C CA . HIS A 1 117 ? -2.228 -8.784 0.658 1.00 88.25 117 HIS A CA 1
ATOM 861 C C . HIS A 1 117 ? -2.169 -7.919 1.924 1.00 88.25 117 HIS A C 1
ATOM 863 O O . HIS A 1 117 ? -1.202 -7.194 2.162 1.00 88.25 117 HIS A O 1
ATOM 869 N N . GLY A 1 118 ? -3.226 -7.987 2.739 1.00 88.19 118 GLY A N 1
ATOM 870 C CA . GLY A 1 118 ? -3.384 -7.143 3.930 1.00 88.19 118 GLY A CA 1
ATOM 871 C C . GLY A 1 118 ? -2.285 -7.323 4.984 1.00 88.19 118 GLY A C 1
ATOM 872 O O . GLY A 1 118 ? -1.737 -6.330 5.465 1.00 88.19 118 GLY A O 1
ATOM 873 N N . ASP A 1 119 ? -1.927 -8.567 5.306 1.00 86.94 119 ASP A N 1
ATOM 874 C CA . ASP A 1 119 ? -0.938 -8.858 6.355 1.00 86.94 119 ASP A CA 1
ATOM 875 C C . ASP A 1 119 ? 0.480 -8.458 5.928 1.00 86.94 119 ASP A C 1
ATOM 877 O O . ASP A 1 119 ? 1.179 -7.761 6.666 1.00 86.94 119 ASP A O 1
ATOM 881 N N . GLY A 1 120 ? 0.857 -8.774 4.684 1.00 88.75 120 GLY A N 1
ATOM 882 C CA . GLY A 1 120 ? 2.115 -8.316 4.093 1.00 88.75 120 GLY A CA 1
ATOM 883 C C . GLY A 1 120 ? 2.201 -6.788 4.010 1.00 88.75 120 GLY A C 1
ATOM 884 O O . GLY A 1 120 ? 3.224 -6.205 4.363 1.00 88.75 120 GLY A O 1
ATOM 885 N N . ALA A 1 121 ? 1.118 -6.108 3.617 1.00 93.12 121 ALA A N 1
ATOM 886 C CA . ALA A 1 121 ? 1.082 -4.646 3.604 1.00 93.12 121 ALA A CA 1
ATOM 887 C C . ALA A 1 121 ? 1.304 -4.054 5.003 1.00 93.12 121 ALA A C 1
ATOM 889 O O . ALA A 1 121 ? 2.100 -3.128 5.171 1.00 93.12 121 ALA A O 1
ATOM 890 N N . ARG A 1 122 ? 0.638 -4.615 6.020 1.00 93.00 122 ARG A N 1
ATOM 891 C CA . ARG A 1 122 ? 0.801 -4.191 7.413 1.00 93.00 122 ARG A CA 1
ATOM 892 C C . ARG A 1 122 ? 2.246 -4.357 7.881 1.00 93.00 122 ARG A C 1
ATOM 894 O O . ARG A 1 122 ? 2.778 -3.409 8.454 1.00 93.00 122 ARG A O 1
ATOM 901 N N . PHE A 1 123 ? 2.871 -5.502 7.610 1.00 91.12 123 PHE A N 1
ATOM 902 C CA . PHE A 1 123 ? 4.273 -5.753 7.951 1.00 91.12 123 PHE A CA 1
ATOM 903 C C . PHE A 1 123 ? 5.193 -4.681 7.354 1.00 91.12 123 PHE A C 1
ATOM 905 O O . PHE A 1 123 ? 5.917 -3.992 8.073 1.00 91.12 123 PHE A O 1
ATOM 912 N N . TRP A 1 124 ? 5.111 -4.462 6.041 1.00 92.38 124 TRP A N 1
ATOM 913 C CA . TRP A 1 124 ? 6.006 -3.529 5.359 1.00 92.38 124 TRP A CA 1
ATOM 914 C C . TRP A 1 124 ? 5.759 -2.066 5.741 1.00 92.38 124 TRP A C 1
ATOM 916 O O . TRP A 1 124 ? 6.711 -1.287 5.834 1.00 92.38 124 TRP A O 1
ATOM 926 N N . TRP A 1 125 ? 4.517 -1.678 6.052 1.00 94.12 125 TRP A N 1
ATOM 927 C CA . TRP A 1 125 ? 4.260 -0.360 6.633 1.00 94.12 125 TRP A CA 1
ATOM 928 C C . TRP A 1 125 ? 4.856 -0.209 8.034 1.00 94.12 125 TRP A C 1
ATOM 930 O O . TRP A 1 125 ? 5.322 0.880 8.366 1.00 94.12 125 TRP A O 1
ATOM 940 N N . GLN A 1 126 ? 4.876 -1.262 8.853 1.00 91.44 126 GLN A N 1
ATOM 941 C CA . GLN A 1 126 ? 5.516 -1.208 10.169 1.00 91.44 126 GLN A CA 1
ATOM 942 C C . GLN A 1 126 ? 7.032 -1.097 10.061 1.00 91.44 126 GLN A C 1
ATOM 944 O O . GLN A 1 126 ? 7.612 -0.284 10.776 1.00 91.44 126 GLN A O 1
ATOM 949 N N . VAL A 1 127 ? 7.656 -1.822 9.127 1.00 88.75 127 VAL A N 1
ATOM 950 C CA . VAL A 1 127 ? 9.085 -1.666 8.811 1.00 88.75 127 VAL A CA 1
ATOM 951 C C . VAL A 1 127 ? 9.376 -0.216 8.409 1.00 88.75 127 VAL A C 1
ATOM 953 O O . VAL A 1 127 ? 10.210 0.448 9.023 1.00 88.75 127 VAL A O 1
ATOM 956 N N . ALA A 1 128 ? 8.622 0.329 7.449 1.00 90.25 128 ALA A N 1
ATOM 957 C CA . ALA A 1 128 ? 8.789 1.709 6.995 1.00 90.25 128 ALA A CA 1
ATOM 958 C C . ALA A 1 128 ? 8.594 2.736 8.127 1.00 90.25 128 ALA A C 1
ATOM 960 O O . ALA A 1 128 ? 9.382 3.673 8.267 1.00 90.25 128 ALA A O 1
ATOM 961 N N . ALA A 1 129 ? 7.560 2.564 8.954 1.00 90.19 129 ALA A N 1
ATOM 962 C CA . ALA A 1 129 ? 7.292 3.434 10.096 1.00 90.19 129 ALA A CA 1
ATOM 963 C C . ALA A 1 129 ? 8.367 3.300 11.188 1.00 90.19 129 ALA A C 1
ATOM 965 O O . ALA A 1 129 ? 8.725 4.294 11.822 1.00 90.19 129 ALA A O 1
ATOM 966 N N . GLY A 1 130 ? 8.917 2.102 11.391 1.00 86.81 130 GLY A N 1
ATOM 967 C CA . GLY A 1 130 ? 10.047 1.859 12.284 1.00 86.81 130 GLY A CA 1
ATOM 968 C C . GLY A 1 130 ? 11.300 2.610 11.849 1.00 86.81 130 GLY A C 1
ATOM 969 O O . GLY A 1 130 ? 11.974 3.208 12.684 1.00 86.81 130 GLY A O 1
ATOM 970 N N . CYS A 1 131 ? 11.521 2.714 10.538 1.00 85.94 131 CYS A N 1
ATOM 971 C CA . CYS A 1 131 ? 12.565 3.542 9.935 1.00 85.94 131 CYS A CA 1
ATOM 972 C C . CYS A 1 131 ? 12.223 5.048 9.871 1.00 85.94 131 CYS A C 1
ATOM 974 O O . CYS A 1 131 ? 12.955 5.812 9.246 1.00 85.94 131 CYS A O 1
ATOM 976 N N . GLY A 1 132 ? 11.123 5.497 10.491 1.00 85.94 132 GLY A N 1
ATOM 977 C CA . GLY A 1 132 ? 10.757 6.915 10.585 1.00 85.94 132 GLY A CA 1
ATOM 978 C C . GLY A 1 132 ? 9.854 7.445 9.468 1.00 85.94 132 GLY A C 1
ATOM 979 O O . GLY A 1 132 ? 9.648 8.655 9.382 1.00 85.94 132 GLY A O 1
ATOM 980 N N . ASN A 1 133 ? 9.278 6.587 8.617 1.00 88.69 133 ASN A N 1
ATOM 981 C CA . ASN A 1 133 ? 8.361 7.044 7.573 1.00 88.69 133 ASN A CA 1
ATOM 982 C C . ASN A 1 133 ? 7.003 7.484 8.157 1.00 88.69 133 ASN A C 1
ATOM 984 O O . ASN A 1 133 ? 6.155 6.654 8.503 1.00 88.69 133 ASN A O 1
ATOM 988 N N . ARG A 1 134 ? 6.761 8.801 8.199 1.00 91.62 134 ARG A N 1
ATOM 989 C CA . ARG A 1 134 ? 5.485 9.388 8.653 1.00 91.62 134 ARG A CA 1
ATOM 990 C C . ARG A 1 134 ? 4.286 8.875 7.845 1.00 91.62 134 ARG A C 1
ATOM 992 O O . ARG A 1 134 ? 3.237 8.594 8.425 1.00 91.62 134 ARG A O 1
ATOM 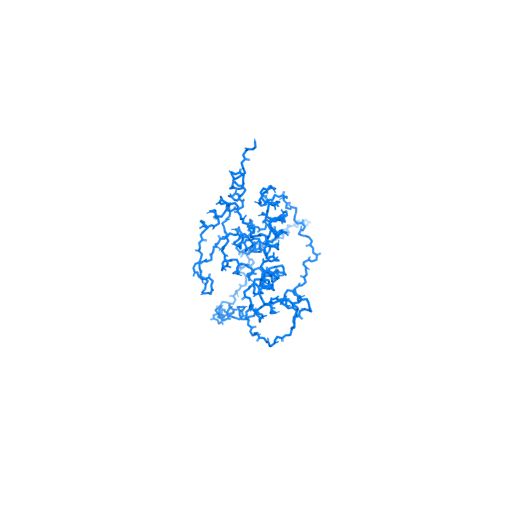999 N N . THR A 1 135 ? 4.420 8.759 6.524 1.00 92.38 135 THR A N 1
ATOM 1000 C CA . THR A 1 135 ? 3.330 8.325 5.635 1.00 92.38 135 THR A CA 1
ATOM 1001 C C . THR A 1 135 ? 2.937 6.876 5.911 1.00 92.38 135 THR A C 1
ATOM 1003 O O . THR A 1 135 ? 1.747 6.570 5.959 1.00 92.38 135 THR A O 1
ATOM 1006 N N . ALA A 1 136 ? 3.904 5.997 6.182 1.00 93.81 136 ALA A N 1
ATOM 1007 C CA . ALA A 1 136 ? 3.630 4.614 6.567 1.00 93.81 136 ALA A CA 1
ATOM 1008 C C . ALA A 1 136 ? 2.890 4.528 7.911 1.00 93.81 136 ALA A C 1
ATOM 1010 O O . ALA A 1 136 ? 1.888 3.821 8.022 1.00 93.81 136 ALA A O 1
ATOM 1011 N N . ALA A 1 137 ? 3.308 5.320 8.906 1.00 94.06 137 ALA A N 1
ATOM 1012 C CA . ALA A 1 137 ? 2.600 5.415 10.184 1.00 94.06 137 ALA A CA 1
ATOM 1013 C C . ALA A 1 137 ? 1.156 5.931 10.010 1.00 94.06 137 ALA A C 1
ATOM 1015 O O . ALA A 1 137 ? 0.233 5.441 10.662 1.00 94.06 137 ALA A O 1
ATOM 1016 N N . HIS A 1 138 ? 0.931 6.875 9.092 1.00 94.75 138 HIS A N 1
ATOM 1017 C CA . HIS A 1 138 ? -0.415 7.338 8.754 1.00 94.75 138 HIS A CA 1
ATOM 1018 C C . HIS A 1 138 ? -1.260 6.253 8.062 1.00 94.75 138 HIS A C 1
ATOM 1020 O O . HIS A 1 138 ? -2.436 6.094 8.391 1.00 94.75 138 HIS A O 1
ATOM 1026 N N . CYS A 1 139 ? -0.669 5.458 7.164 1.00 96.19 139 CYS A N 1
ATOM 1027 C CA . CYS A 1 139 ? -1.354 4.323 6.538 1.00 96.19 139 CYS A CA 1
ATOM 1028 C C . CYS A 1 139 ? -1.775 3.274 7.581 1.00 96.19 139 CYS A C 1
ATOM 1030 O O . CYS A 1 139 ? -2.909 2.802 7.548 1.00 96.19 139 CYS A O 1
ATOM 1032 N N . LEU A 1 140 ? -0.920 2.977 8.567 1.00 95.81 140 LEU A N 1
ATOM 1033 C CA . LEU A 1 140 ? -1.265 2.089 9.686 1.00 95.81 140 LEU A CA 1
ATOM 1034 C C . LEU A 1 140 ? -2.411 2.646 10.533 1.00 95.81 140 LEU A C 1
ATOM 1036 O O . LEU A 1 140 ? -3.335 1.909 10.874 1.00 95.81 140 LEU A O 1
ATOM 1040 N N . TYR A 1 141 ? -2.407 3.949 10.825 1.00 96.00 141 TYR A N 1
ATOM 1041 C CA . TYR A 1 141 ? -3.537 4.606 11.488 1.00 96.00 141 TYR A CA 1
ATOM 1042 C C . TYR A 1 141 ? -4.857 4.369 10.737 1.00 96.00 141 TYR A C 1
ATOM 1044 O O . TYR A 1 141 ? -5.844 3.950 11.349 1.00 96.00 141 TYR A O 1
ATOM 1052 N N . LEU A 1 142 ? -4.874 4.602 9.422 1.00 95.81 142 LEU A N 1
ATOM 1053 C CA . LEU A 1 142 ? -6.067 4.417 8.592 1.00 95.81 142 LEU A CA 1
ATOM 1054 C C . LEU A 1 142 ? -6.482 2.941 8.497 1.00 95.81 142 LEU A C 1
ATOM 1056 O O . LEU A 1 142 ? -7.675 2.638 8.561 1.00 95.81 142 LEU A O 1
ATOM 1060 N N . LEU A 1 143 ? -5.518 2.017 8.430 1.00 95.50 143 LEU A N 1
ATOM 1061 C CA . LEU A 1 143 ? -5.767 0.575 8.442 1.00 95.50 143 LEU A CA 1
ATOM 1062 C C . LEU A 1 143 ? -6.471 0.160 9.738 1.00 95.50 143 LEU A C 1
ATOM 1064 O O . LEU A 1 143 ? -7.569 -0.394 9.699 1.00 95.50 143 LEU A O 1
ATOM 1068 N N . HIS A 1 144 ? -5.907 0.511 10.892 1.00 93.69 144 HIS A N 1
ATOM 1069 C CA . HIS A 1 144 ? -6.507 0.201 12.189 1.00 93.69 144 HIS A CA 1
ATOM 1070 C C . HIS A 1 144 ? -7.876 0.878 12.367 1.00 93.69 144 HIS A C 1
ATOM 1072 O O . HIS A 1 144 ? -8.817 0.248 12.856 1.00 93.69 144 HIS A O 1
ATOM 1078 N N . ARG A 1 145 ? -8.046 2.118 11.887 1.00 95.44 145 ARG A N 1
ATOM 1079 C CA . ARG A 1 145 ? -9.358 2.786 11.835 1.00 95.44 145 ARG A CA 1
ATOM 1080 C C . ARG A 1 145 ? -10.375 2.016 11.001 1.00 95.44 145 ARG A C 1
ATOM 1082 O O . ARG A 1 145 ? -11.502 1.854 11.458 1.00 95.44 145 ARG A O 1
ATOM 1089 N N . SER A 1 146 ? -10.002 1.527 9.818 1.00 94.19 146 SER A N 1
ATOM 1090 C CA . SER A 1 146 ? -10.910 0.762 8.950 1.00 94.19 146 SER A CA 1
ATOM 1091 C C . SER A 1 146 ? -11.360 -0.559 9.581 1.00 94.19 146 SER A C 1
ATOM 1093 O O . SER A 1 146 ? -12.499 -0.983 9.390 1.00 94.19 146 SER A O 1
ATOM 1095 N N . HIS A 1 147 ? -10.519 -1.161 10.424 1.00 92.12 147 HIS A N 1
ATOM 1096 C CA . HIS A 1 147 ? -10.850 -2.365 11.187 1.00 92.12 147 HIS A CA 1
ATOM 1097 C C . HIS A 1 147 ? -11.594 -2.076 12.502 1.00 92.12 147 HIS A C 1
ATOM 1099 O O . HIS A 1 147 ? -12.028 -3.006 13.178 1.00 92.12 147 HIS A O 1
ATOM 1105 N N . GLY A 1 148 ? -11.784 -0.804 12.874 1.00 91.06 148 GLY A N 1
ATOM 1106 C CA . GLY A 1 148 ? -12.399 -0.413 14.148 1.00 91.06 148 GLY A CA 1
ATOM 1107 C C . GLY A 1 148 ? -11.484 -0.599 15.366 1.00 91.06 148 GLY A C 1
ATOM 1108 O O . GLY A 1 148 ? -11.957 -0.622 16.499 1.00 91.06 148 GLY A O 1
ATOM 1109 N N . GLN A 1 149 ? -10.176 -0.728 15.148 1.00 91.75 149 GLN A N 1
ATOM 1110 C CA . GLN A 1 149 ? -9.158 -0.901 16.184 1.00 91.75 149 GLN A CA 1
ATOM 1111 C C . GLN A 1 149 ? -8.696 0.473 16.691 1.00 91.75 149 GLN A C 1
ATOM 1113 O O . GLN A 1 149 ? -7.612 0.960 16.371 1.00 91.75 149 GLN A O 1
ATOM 1118 N N . THR A 1 150 ? -9.548 1.136 17.477 1.00 89.81 150 THR A N 1
ATOM 1119 C CA . THR A 1 150 ? -9.352 2.537 17.898 1.00 89.81 150 THR A CA 1
ATOM 1120 C C . THR A 1 150 ? -8.055 2.766 18.681 1.00 89.81 150 THR A C 1
ATOM 1122 O O . THR A 1 150 ? -7.404 3.792 18.504 1.00 89.81 150 THR A O 1
ATOM 1125 N N . ARG A 1 151 ? -7.657 1.813 19.534 1.00 88.31 151 ARG A N 1
ATOM 1126 C CA . ARG A 1 151 ? -6.451 1.915 20.374 1.00 88.31 151 ARG A CA 1
ATOM 1127 C C . ARG A 1 151 ? -5.181 1.978 19.522 1.00 88.31 151 ARG A C 1
ATOM 1129 O O . ARG A 1 151 ? -4.385 2.904 19.674 1.00 88.31 151 ARG A O 1
ATOM 1136 N N . ASP A 1 152 ? -5.048 1.045 18.586 1.00 88.88 152 ASP A N 1
ATOM 1137 C CA . ASP A 1 152 ? -3.898 0.973 17.682 1.00 88.88 152 ASP A CA 1
ATOM 1138 C C . ASP A 1 152 ? -3.884 2.164 16.723 1.00 88.88 152 ASP A C 1
ATOM 1140 O O . ASP A 1 152 ? -2.839 2.768 16.487 1.00 88.88 152 ASP A O 1
ATOM 1144 N N . ALA A 1 153 ? -5.057 2.586 16.246 1.00 91.12 153 ALA A N 1
ATOM 1145 C CA . ALA A 1 153 ? -5.177 3.787 15.434 1.00 91.12 153 ALA A CA 1
ATOM 1146 C C . ALA A 1 153 ? -4.617 5.027 16.156 1.00 91.12 153 ALA A C 1
ATOM 1148 O O . ALA A 1 153 ? -3.776 5.739 15.606 1.00 91.12 153 ALA A O 1
ATOM 1149 N N . VAL A 1 154 ? -5.029 5.283 17.402 1.00 90.81 154 VAL A N 1
ATOM 1150 C CA . VAL A 1 154 ? -4.523 6.431 18.176 1.00 90.81 154 VAL A CA 1
ATOM 1151 C C . VAL A 1 154 ? -3.009 6.339 18.383 1.00 90.81 154 VAL A C 1
ATOM 1153 O O . VAL A 1 154 ? -2.318 7.350 18.246 1.00 90.81 154 VAL A O 1
ATOM 1156 N N . HIS A 1 155 ? -2.481 5.143 18.660 1.00 91.69 155 HIS A N 1
ATOM 1157 C CA . HIS A 1 155 ? -1.040 4.927 18.791 1.00 91.69 155 HIS A CA 1
ATOM 1158 C C . HIS A 1 155 ? -0.286 5.365 17.522 1.00 91.69 155 HIS A C 1
ATOM 1160 O O . HIS A 1 155 ? 0.606 6.218 17.596 1.00 91.69 155 HIS A O 1
ATOM 1166 N N . TRP A 1 156 ? -0.684 4.846 16.356 1.00 93.00 156 TRP A N 1
ATOM 1167 C CA . TRP A 1 156 ? -0.028 5.149 15.082 1.00 93.00 156 TRP A CA 1
ATOM 1168 C C . TRP A 1 156 ? -0.197 6.605 14.656 1.00 93.00 156 TRP A C 1
ATOM 1170 O O . TRP A 1 156 ? 0.758 7.210 14.170 1.00 93.00 156 TRP A O 1
ATOM 1180 N N . ARG A 1 157 ? -1.362 7.211 14.920 1.00 91.81 157 ARG A N 1
ATOM 1181 C CA . ARG A 1 157 ? -1.601 8.640 14.675 1.00 91.81 157 ARG A CA 1
ATOM 1182 C C . ARG A 1 157 ? -0.619 9.508 15.456 1.00 91.81 157 ARG A C 1
ATOM 1184 O O . ARG A 1 157 ? 0.084 10.324 14.866 1.00 91.81 157 ARG A O 1
ATOM 1191 N N . ARG A 1 158 ? -0.509 9.279 16.769 1.00 91.75 158 ARG A N 1
ATOM 1192 C CA . ARG A 1 158 ? 0.427 10.016 17.630 1.00 91.75 158 ARG A CA 1
ATOM 1193 C C . ARG A 1 158 ? 1.876 9.784 17.200 1.00 91.75 158 ARG A C 1
ATOM 1195 O O . ARG A 1 158 ? 2.694 10.696 17.284 1.00 91.75 158 ARG A O 1
ATOM 1202 N N . ARG A 1 159 ? 2.224 8.567 16.764 1.00 91.62 159 ARG A N 1
ATOM 1203 C CA . ARG A 1 159 ? 3.569 8.260 16.258 1.00 91.62 159 ARG A CA 1
ATOM 1204 C C . ARG A 1 159 ? 3.872 9.028 14.968 1.00 91.62 159 ARG A C 1
ATOM 1206 O O . ARG A 1 159 ? 4.933 9.640 14.900 1.00 91.62 159 ARG A O 1
ATOM 1213 N N . ALA A 1 160 ? 2.936 9.078 14.021 1.00 88.56 160 ALA A N 1
ATOM 1214 C CA . ALA A 1 160 ? 3.066 9.866 12.795 1.00 88.56 160 ALA A CA 1
ATOM 1215 C C . ALA A 1 160 ? 3.233 11.368 13.088 1.00 88.56 160 ALA A C 1
ATOM 1217 O O . ALA A 1 160 ? 4.084 12.024 12.495 1.00 88.56 160 ALA A O 1
ATOM 1218 N N . GLU A 1 161 ? 2.470 11.918 14.036 1.00 88.44 161 GLU A N 1
ATOM 1219 C CA . GLU A 1 161 ? 2.554 13.334 14.423 1.00 88.44 161 GLU A CA 1
ATOM 1220 C C . GLU A 1 161 ? 3.947 13.718 14.954 1.00 88.44 161 GLU A C 1
ATOM 1222 O O . GLU A 1 161 ? 4.448 14.795 14.619 1.00 88.44 161 GLU A O 1
ATOM 1227 N N . ARG A 1 162 ? 4.601 12.816 15.703 1.00 89.00 162 ARG A N 1
ATOM 1228 C CA . ARG A 1 162 ? 5.952 13.016 16.261 1.00 89.00 162 ARG A CA 1
ATOM 1229 C C . ARG A 1 162 ? 7.091 12.902 15.241 1.00 89.00 162 ARG A C 1
ATOM 1231 O O . ARG A 1 162 ? 8.180 13.391 15.519 1.00 89.00 162 ARG A O 1
ATOM 1238 N N . MET A 1 163 ? 6.886 12.247 14.101 1.00 86.25 163 MET A N 1
ATOM 1239 C CA . MET A 1 163 ? 7.938 12.028 13.096 1.00 86.25 163 MET A CA 1
ATOM 1240 C C . MET A 1 163 ? 8.058 13.245 12.191 1.00 86.25 163 MET A C 1
ATOM 1242 O O . MET A 1 163 ? 7.199 13.402 11.346 1.00 86.25 163 MET A O 1
ATOM 1246 N N . THR A 1 164 ? 9.045 14.129 12.294 1.00 67.94 164 THR A N 1
ATOM 1247 C CA . THR A 1 164 ? 9.171 15.265 11.350 1.00 67.94 164 THR A CA 1
ATOM 1248 C C . THR A 1 164 ? 9.140 14.797 9.887 1.00 67.94 164 THR A C 1
ATOM 1250 O O . THR A 1 164 ? 9.656 13.730 9.557 1.00 67.94 164 THR A O 1
ATOM 1253 N N . ALA A 1 165 ? 8.455 15.544 9.011 1.00 57.47 165 ALA A N 1
ATOM 1254 C CA . ALA A 1 165 ? 8.559 15.271 7.579 1.00 57.47 165 ALA A CA 1
ATOM 1255 C C . ALA A 1 165 ? 10.035 15.437 7.173 1.00 57.47 165 ALA A C 1
ATOM 1257 O O . ALA A 1 165 ? 10.701 16.306 7.737 1.00 57.47 165 ALA A O 1
ATOM 1258 N N . PRO A 1 166 ? 10.577 14.615 6.260 1.00 54.84 166 PRO A N 1
ATOM 1259 C CA . PRO A 1 166 ? 11.926 14.848 5.770 1.00 54.84 166 PRO A CA 1
ATOM 1260 C C . PRO A 1 166 ? 11.971 16.237 5.120 1.00 54.84 166 PRO A C 1
ATOM 1262 O O . PRO A 1 166 ? 11.272 16.491 4.141 1.00 54.84 166 PRO A O 1
ATOM 1265 N N . ASP A 1 167 ? 12.780 17.135 5.683 1.00 42.34 167 ASP A N 1
ATOM 1266 C CA . ASP A 1 167 ? 12.918 18.531 5.243 1.00 42.34 167 ASP A CA 1
ATOM 1267 C C . ASP A 1 167 ? 13.691 18.682 3.917 1.00 42.34 167 ASP A C 1
ATOM 1269 O O . ASP A 1 167 ? 13.941 19.797 3.464 1.00 42.34 167 ASP A O 1
ATOM 1273 N N . ALA A 1 168 ? 14.055 17.580 3.255 1.00 44.28 168 ALA A N 1
ATOM 1274 C CA . ALA A 1 168 ? 14.785 17.612 1.996 1.00 44.28 168 ALA A CA 1
ATOM 1275 C C . ALA A 1 168 ? 14.116 16.714 0.944 1.00 44.28 168 ALA A C 1
ATOM 1277 O O . ALA A 1 168 ? 13.945 15.514 1.191 1.00 44.28 168 ALA A O 1
ATOM 1278 N N . PRO A 1 169 ? 13.773 17.234 -0.252 1.00 47.06 169 PRO A N 1
ATOM 1279 C CA . PRO A 1 169 ? 13.606 16.363 -1.405 1.00 47.06 169 PRO A CA 1
ATOM 1280 C C . PRO A 1 169 ? 14.908 15.577 -1.587 1.00 47.06 169 PRO A C 1
ATOM 1282 O O . PRO A 1 169 ? 15.996 16.136 -1.464 1.00 47.06 169 PRO A O 1
ATOM 1285 N N . CYS A 1 170 ? 14.800 14.274 -1.841 1.00 47.81 170 CYS A N 1
ATOM 1286 C CA . CYS A 1 170 ? 15.954 13.430 -2.125 1.00 47.81 170 CYS A CA 1
ATOM 1287 C C . CYS A 1 170 ? 16.757 14.074 -3.274 1.00 47.81 170 CYS A C 1
ATOM 1289 O O . CYS A 1 170 ? 16.278 14.117 -4.403 1.00 47.81 170 CYS A O 1
ATOM 1291 N N . GLU A 1 171 ? 17.947 14.616 -2.984 1.00 43.19 171 GLU A N 1
ATOM 1292 C CA . GLU A 1 171 ? 18.799 15.326 -3.959 1.00 43.19 171 GLU A CA 1
ATOM 1293 C C . GLU A 1 171 ? 19.349 14.404 -5.058 1.00 43.19 171 GLU A C 1
ATOM 1295 O O . GLU A 1 171 ? 19.993 14.866 -5.999 1.00 43.19 171 GLU A O 1
ATOM 1300 N N . VAL A 1 172 ? 19.102 13.095 -4.959 1.00 55.28 172 VAL A N 1
ATOM 1301 C CA . VAL A 1 172 ? 19.505 12.126 -5.972 1.00 55.28 172 VAL A CA 1
ATOM 1302 C C . VAL A 1 172 ? 18.601 12.309 -7.195 1.00 55.28 172 VAL A C 1
ATOM 1304 O O . VAL A 1 172 ? 17.391 12.088 -7.077 1.00 55.28 172 VAL A O 1
ATOM 1307 N N . PRO A 1 173 ? 19.140 12.670 -8.377 1.00 52.94 173 PRO A N 1
ATOM 1308 C CA . PRO A 1 173 ? 18.369 12.719 -9.610 1.00 52.94 173 PRO A CA 1
ATOM 1309 C C . PRO A 1 173 ? 17.934 11.299 -9.961 1.00 52.94 173 PRO A C 1
ATOM 1311 O O . PRO A 1 173 ? 18.658 10.524 -10.581 1.00 52.94 173 PRO A O 1
ATOM 1314 N N . CYS A 1 174 ? 16.751 10.937 -9.505 1.00 55.38 174 CYS A N 1
ATOM 1315 C CA . CYS A 1 174 ? 16.110 9.699 -9.879 1.00 55.38 174 CYS A CA 1
ATOM 1316 C C . CYS A 1 174 ? 15.505 9.908 -11.262 1.00 55.38 174 CYS A C 1
ATOM 1318 O O . CYS A 1 174 ? 14.857 10.929 -11.525 1.00 55.38 174 CYS A O 1
ATOM 1320 N N . ALA A 1 175 ? 15.753 8.973 -12.174 1.00 57.88 175 ALA A N 1
ATOM 1321 C CA . ALA A 1 175 ? 15.088 9.017 -13.461 1.00 57.88 175 ALA A CA 1
ATOM 1322 C C . ALA A 1 175 ? 13.595 8.846 -13.171 1.00 57.88 175 ALA A C 1
ATOM 1324 O O . ALA A 1 175 ? 13.208 7.802 -12.658 1.00 57.88 175 ALA A O 1
ATOM 1325 N N . ALA A 1 176 ? 12.778 9.869 -13.449 1.00 61.03 176 ALA A N 1
ATOM 1326 C CA . ALA A 1 176 ? 11.335 9.853 -13.218 1.00 61.03 176 ALA A CA 1
ATOM 1327 C C . ALA A 1 176 ? 10.688 8.756 -14.074 1.00 61.03 176 ALA A C 1
ATOM 1329 O O . ALA A 1 176 ? 10.211 8.985 -15.188 1.00 61.03 176 ALA A O 1
ATOM 1330 N N . ARG A 1 177 ? 10.753 7.524 -13.578 1.00 70.38 177 ARG A N 1
ATOM 1331 C CA . ARG A 1 177 ? 10.220 6.344 -14.224 1.00 70.38 177 ARG A CA 1
ATOM 1332 C C . ARG A 1 177 ? 9.019 5.923 -13.398 1.00 70.38 177 ARG A C 1
ATOM 1334 O O . ARG A 1 177 ? 9.201 5.383 -12.308 1.00 70.38 177 ARG A O 1
ATOM 1341 N N . PRO A 1 178 ? 7.795 6.155 -13.888 1.00 78.50 178 PRO A N 1
ATOM 1342 C CA . PRO A 1 178 ? 6.614 5.776 -13.140 1.00 78.50 178 PRO A CA 1
ATOM 1343 C C . PRO A 1 178 ? 6.573 4.252 -12.992 1.00 78.50 178 PRO A C 1
ATOM 1345 O O . PRO A 1 178 ? 6.866 3.513 -13.936 1.00 78.50 178 PRO A O 1
ATOM 1348 N N . LEU A 1 179 ? 6.217 3.794 -11.793 1.00 84.00 179 LEU A N 1
ATOM 1349 C CA . LEU A 1 179 ? 6.142 2.369 -11.460 1.00 84.00 179 LEU A CA 1
ATOM 1350 C C . LEU A 1 179 ? 5.051 1.655 -12.268 1.00 84.00 179 LEU A C 1
ATOM 1352 O O . LEU A 1 179 ? 5.210 0.513 -12.698 1.00 84.00 179 LEU A O 1
ATOM 1356 N N . LEU A 1 180 ? 3.941 2.357 -12.491 1.00 86.06 180 LEU A N 1
ATOM 1357 C CA . LEU A 1 180 ? 2.798 1.904 -13.271 1.00 86.06 180 LEU A CA 1
ATOM 1358 C C . LEU A 1 180 ? 2.615 2.821 -14.482 1.00 86.06 180 LEU A C 1
ATOM 1360 O O . LEU A 1 180 ? 2.866 4.020 -14.409 1.00 86.06 180 LEU A O 1
ATOM 1364 N N . THR A 1 181 ? 2.113 2.283 -15.592 1.00 85.81 181 THR A N 1
ATOM 1365 C CA . THR A 1 181 ? 1.751 3.102 -16.761 1.00 85.81 181 THR A CA 1
ATOM 1366 C C . THR A 1 181 ? 0.686 4.145 -16.403 1.00 85.81 181 THR A C 1
ATOM 1368 O O . THR A 1 181 ? -0.248 3.830 -15.660 1.00 85.81 181 THR A O 1
ATOM 1371 N N . ASP A 1 182 ? 0.742 5.329 -17.015 1.00 85.94 182 ASP A N 1
ATOM 1372 C CA . ASP A 1 182 ? -0.226 6.416 -16.810 1.00 85.94 182 ASP A CA 1
ATOM 1373 C C . ASP A 1 182 ? -1.710 6.010 -16.804 1.00 85.94 182 ASP A C 1
ATOM 1375 O O . ASP A 1 182 ? -2.418 6.444 -15.897 1.00 85.94 182 ASP A O 1
ATOM 1379 N N . PRO A 1 183 ? -2.243 5.185 -17.728 1.00 85.38 183 PRO A N 1
ATOM 1380 C CA . PRO A 1 183 ? -3.653 4.791 -17.667 1.00 85.38 183 PRO A CA 1
ATOM 1381 C C . PRO A 1 183 ? -4.020 4.062 -16.367 1.00 85.38 183 PRO A C 1
ATOM 1383 O O . PRO A 1 183 ? -5.094 4.301 -15.821 1.00 85.38 183 PRO A O 1
ATOM 1386 N N . VAL A 1 184 ? -3.129 3.216 -15.841 1.00 87.12 184 VAL A N 1
ATOM 1387 C CA . VAL A 1 184 ? -3.346 2.495 -14.575 1.00 87.12 184 VAL A CA 1
ATOM 1388 C C . VAL A 1 184 ? -3.293 3.466 -13.397 1.00 87.12 184 VAL A C 1
ATOM 1390 O O . VAL A 1 184 ? -4.176 3.441 -12.544 1.00 87.12 184 VAL A O 1
ATOM 1393 N N . ARG A 1 185 ? -2.315 4.378 -13.390 1.00 86.81 185 ARG A N 1
ATOM 1394 C CA . ARG A 1 185 ? -2.169 5.428 -12.369 1.00 86.81 185 ARG A CA 1
ATOM 1395 C C . ARG A 1 185 ? -3.422 6.293 -12.241 1.00 86.81 185 ARG A C 1
ATOM 1397 O O . ARG A 1 185 ? -3.956 6.469 -11.145 1.00 86.81 185 ARG A O 1
ATOM 1404 N N . HIS A 1 186 ? -3.925 6.782 -13.375 1.00 85.88 186 HIS A N 1
ATOM 1405 C CA . HIS A 1 186 ? -5.148 7.580 -13.426 1.00 85.88 186 HIS A CA 1
ATOM 1406 C C . HIS A 1 186 ? -6.380 6.765 -13.021 1.00 85.88 186 HIS A C 1
ATOM 1408 O O . HIS A 1 186 ? -7.243 7.285 -12.315 1.00 85.88 186 HIS A O 1
ATOM 1414 N N . ALA A 1 187 ? -6.469 5.494 -13.430 1.00 87.19 187 ALA A N 1
ATOM 1415 C CA . ALA A 1 187 ? -7.580 4.624 -13.054 1.00 87.19 187 ALA A CA 1
ATOM 1416 C C . ALA A 1 187 ? -7.645 4.395 -11.538 1.00 87.19 187 ALA A C 1
ATOM 1418 O O . ALA A 1 187 ? -8.736 4.490 -10.975 1.00 87.19 187 ALA A O 1
ATOM 1419 N N . LEU A 1 188 ? -6.499 4.170 -10.883 1.00 87.00 188 LEU A N 1
ATOM 1420 C CA . LEU A 1 188 ? -6.412 4.009 -9.429 1.00 87.00 188 LEU A CA 1
ATOM 1421 C C . LEU A 1 188 ? -6.888 5.269 -8.702 1.00 87.00 188 LEU A C 1
ATOM 1423 O O . LEU A 1 188 ? -7.813 5.191 -7.904 1.00 87.00 188 LEU A O 1
ATOM 1427 N N . ILE A 1 189 ? -6.345 6.442 -9.040 1.00 86.81 189 ILE A N 1
ATOM 1428 C CA . ILE A 1 189 ? -6.741 7.712 -8.403 1.00 86.81 189 ILE A CA 1
ATOM 1429 C C . ILE A 1 189 ? -8.221 8.007 -8.626 1.00 86.81 189 ILE A C 1
ATOM 1431 O O . ILE A 1 189 ? -8.938 8.367 -7.693 1.00 86.81 189 ILE A O 1
ATOM 1435 N N . ALA A 1 190 ? -8.711 7.809 -9.849 1.00 86.31 190 ALA A N 1
ATOM 1436 C CA . ALA A 1 190 ? -10.107 8.054 -10.167 1.00 86.31 190 ALA A CA 1
ATOM 1437 C C . ALA A 1 190 ? -11.048 7.071 -9.445 1.00 86.31 190 ALA A C 1
ATOM 1439 O O . ALA A 1 190 ? -12.131 7.475 -9.025 1.00 86.31 190 ALA A O 1
ATOM 1440 N N . ALA A 1 191 ? -10.665 5.796 -9.298 1.00 85.06 191 ALA A N 1
ATOM 1441 C CA . ALA A 1 191 ? -11.418 4.813 -8.518 1.00 85.06 191 ALA A CA 1
ATOM 1442 C C . ALA A 1 191 ? -11.440 5.186 -7.032 1.00 85.06 191 ALA A C 1
ATOM 1444 O O . ALA A 1 191 ? -12.529 5.257 -6.456 1.00 85.06 191 ALA A O 1
ATOM 1445 N N . SER A 1 192 ? -10.277 5.541 -6.474 1.00 82.88 192 SER A N 1
ATOM 1446 C CA . SER A 1 192 ? -10.151 6.008 -5.097 1.00 82.88 192 SER A CA 1
ATOM 1447 C C . SER A 1 192 ? -11.055 7.209 -4.848 1.00 82.88 192 SER A C 1
ATOM 1449 O O . SER A 1 192 ? -11.875 7.134 -3.949 1.00 82.88 192 SER A O 1
ATOM 1451 N N . HIS A 1 193 ? -11.042 8.258 -5.681 1.00 79.75 193 HIS A N 1
ATOM 1452 C CA . HIS A 1 193 ? -11.924 9.427 -5.501 1.00 79.75 193 HIS A CA 1
ATOM 1453 C C . HIS A 1 193 ? -13.426 9.111 -5.546 1.00 79.75 193 HIS A C 1
ATOM 1455 O O . HIS A 1 193 ? -14.214 9.819 -4.923 1.00 79.75 193 HIS A O 1
ATOM 1461 N N . ARG A 1 194 ? -13.840 8.061 -6.265 1.00 82.12 194 ARG A N 1
ATOM 1462 C CA . ARG A 1 194 ? -15.251 7.645 -6.350 1.00 82.12 194 ARG A CA 1
ATOM 1463 C C . ARG A 1 194 ? -15.705 6.768 -5.182 1.00 82.12 194 ARG A C 1
ATOM 1465 O O . ARG A 1 194 ? -16.874 6.399 -5.146 1.00 82.12 194 ARG A O 1
ATOM 1472 N N . GLY A 1 195 ? -14.809 6.395 -4.265 1.00 74.88 195 GLY A N 1
ATOM 1473 C CA . GLY A 1 195 ? -15.136 5.430 -3.213 1.00 74.88 195 GLY A CA 1
ATOM 1474 C C . GLY A 1 195 ? -15.294 3.998 -3.712 1.00 74.88 195 GLY A C 1
ATOM 1475 O O . GLY A 1 195 ? -15.808 3.159 -2.981 1.00 74.88 195 GLY A O 1
ATOM 1476 N N . ALA A 1 196 ? -14.858 3.714 -4.941 1.00 77.81 196 ALA A N 1
ATOM 1477 C CA . ALA A 1 196 ? -14.738 2.346 -5.419 1.00 77.81 196 ALA A CA 1
ATOM 1478 C C . ALA A 1 196 ? -13.464 1.716 -4.841 1.00 77.81 196 ALA A C 1
ATOM 1480 O O . ALA A 1 196 ? -12.492 2.426 -4.604 1.00 77.81 196 ALA A O 1
ATOM 1481 N N . ASP A 1 197 ? -13.469 0.396 -4.662 1.00 77.50 197 ASP A N 1
ATOM 1482 C CA . ASP A 1 197 ? -12.288 -0.393 -4.298 1.00 77.50 197 ASP A CA 1
ATOM 1483 C C . ASP A 1 197 ? -11.253 -0.307 -5.441 1.00 77.50 197 ASP A C 1
ATOM 1485 O O . ASP A 1 197 ? -11.514 -0.845 -6.527 1.00 77.50 197 ASP A O 1
ATOM 1489 N N . PRO A 1 198 ? -10.137 0.439 -5.291 1.00 81.81 198 PRO A N 1
ATOM 1490 C CA . PRO A 1 198 ? -9.154 0.558 -6.356 1.00 81.81 198 PRO A CA 1
ATOM 1491 C C . PRO A 1 198 ? -8.382 -0.753 -6.470 1.00 81.81 198 PRO A C 1
ATOM 1493 O O . PRO A 1 198 ? -7.685 -1.159 -5.546 1.00 81.81 198 PRO A O 1
ATOM 1496 N N . ARG A 1 199 ? -8.480 -1.398 -7.632 1.00 80.75 199 ARG A N 1
ATOM 1497 C CA . ARG A 1 199 ? -7.790 -2.662 -7.899 1.00 80.75 199 ARG A CA 1
ATOM 1498 C C . ARG A 1 199 ? -6.681 -2.496 -8.907 1.00 80.75 199 ARG A C 1
ATOM 1500 O O . ARG A 1 199 ? -6.802 -1.739 -9.878 1.00 80.75 199 ARG A O 1
ATOM 1507 N N . LEU A 1 200 ? -5.605 -3.233 -8.678 1.00 87.38 200 LEU A N 1
ATOM 1508 C CA . LEU A 1 200 ? -4.535 -3.351 -9.649 1.00 87.38 200 LEU A CA 1
ATOM 1509 C C . LEU A 1 200 ? -5.009 -4.201 -10.840 1.00 87.38 200 LEU A C 1
ATOM 1511 O O . LEU A 1 200 ? -5.911 -5.028 -10.717 1.00 87.38 200 LEU A O 1
ATOM 1515 N N . PRO A 1 201 ? -4.435 -4.012 -12.040 1.00 88.31 201 PRO A N 1
ATOM 1516 C CA . PRO A 1 201 ? -4.730 -4.893 -13.160 1.00 88.31 201 PRO A CA 1
ATOM 1517 C C . PRO A 1 201 ? -4.403 -6.356 -12.803 1.00 88.31 201 PRO A C 1
ATOM 1519 O O . PRO A 1 201 ? -3.346 -6.593 -12.215 1.00 88.31 201 PRO A O 1
ATOM 1522 N N . PRO A 1 202 ? -5.182 -7.357 -13.260 1.00 88.25 202 PRO A N 1
ATOM 1523 C CA . PRO A 1 202 ? -4.945 -8.768 -12.918 1.00 88.25 202 PRO A CA 1
ATOM 1524 C C . PRO A 1 202 ? -3.549 -9.286 -13.289 1.00 88.25 202 PRO A C 1
ATOM 1526 O O . PRO A 1 202 ? -3.043 -10.250 -12.721 1.00 88.25 202 PRO A O 1
ATOM 1529 N N . ALA A 1 203 ? -2.909 -8.672 -14.290 1.00 87.56 203 ALA A N 1
ATOM 1530 C CA . ALA A 1 203 ? -1.534 -8.989 -14.656 1.00 87.56 203 ALA A CA 1
ATOM 1531 C C . ALA A 1 203 ? -0.523 -8.569 -13.580 1.00 87.56 203 ALA A C 1
ATOM 1533 O O . ALA A 1 203 ? 0.453 -9.280 -13.376 1.00 87.56 203 ALA A O 1
ATOM 1534 N N . VAL A 1 204 ? -0.766 -7.440 -12.915 1.00 87.75 204 VAL A N 1
ATOM 1535 C CA . VAL A 1 204 ? 0.064 -6.908 -11.830 1.00 87.75 204 VAL A CA 1
ATOM 1536 C C . VAL A 1 204 ? -0.187 -7.690 -10.545 1.00 87.75 204 VAL A C 1
ATOM 1538 O O . VAL A 1 204 ? 0.772 -8.127 -9.919 1.00 87.75 204 VAL A O 1
ATOM 1541 N N . GLU A 1 205 ? -1.453 -7.956 -10.211 1.00 90.50 205 GLU A N 1
ATOM 1542 C CA . GLU A 1 205 ? -1.815 -8.810 -9.070 1.00 90.50 205 GLU A CA 1
ATOM 1543 C C . GLU A 1 205 ? -1.116 -10.171 -9.158 1.00 90.50 205 GLU A C 1
ATOM 1545 O O . GLU A 1 205 ? -0.514 -10.620 -8.192 1.00 90.50 205 GLU A O 1
ATOM 1550 N N . ARG A 1 206 ? -1.089 -10.798 -10.343 1.00 90.12 206 ARG A N 1
ATOM 1551 C CA . ARG A 1 206 ? -0.404 -12.085 -10.539 1.00 90.12 206 ARG A CA 1
ATOM 1552 C C . ARG A 1 206 ? 1.101 -12.031 -10.277 1.00 90.12 206 ARG A C 1
ATOM 1554 O O . ARG A 1 206 ? 1.642 -13.010 -9.781 1.00 90.12 206 ARG A O 1
ATOM 1561 N N . VAL A 1 207 ? 1.769 -10.932 -10.636 1.00 90.50 207 VAL A N 1
ATOM 1562 C CA . VAL A 1 207 ? 3.198 -10.747 -10.325 1.00 90.50 207 VAL A CA 1
ATOM 1563 C C . VAL A 1 207 ? 3.381 -10.676 -8.811 1.00 90.50 207 VAL A C 1
ATOM 1565 O O . VAL A 1 207 ? 4.234 -11.365 -8.271 1.00 90.50 207 VAL A O 1
ATOM 1568 N N . ILE A 1 208 ? 2.529 -9.913 -8.123 1.00 90.25 208 ILE A N 1
ATOM 1569 C CA . ILE A 1 208 ? 2.598 -9.739 -6.668 1.00 90.25 208 ILE A CA 1
ATOM 1570 C C . ILE A 1 208 ? 2.302 -11.055 -5.931 1.00 90.25 208 ILE A C 1
ATOM 1572 O O . ILE A 1 208 ? 3.059 -11.436 -5.046 1.00 90.25 208 ILE A O 1
ATOM 1576 N N . HIS A 1 209 ? 1.262 -11.789 -6.334 1.00 89.25 209 HIS A N 1
ATOM 1577 C CA . HIS A 1 209 ? 0.921 -13.100 -5.769 1.00 89.25 209 HIS A CA 1
ATOM 1578 C C . HIS A 1 209 ? 1.973 -14.186 -6.051 1.00 89.25 209 HIS A C 1
ATOM 1580 O O . HIS A 1 209 ? 1.941 -15.240 -5.424 1.00 89.25 209 HIS A O 1
ATOM 1586 N N . GLY A 1 210 ? 2.864 -13.965 -7.021 1.00 86.31 210 GLY A N 1
ATOM 1587 C CA . GLY A 1 210 ? 3.954 -14.879 -7.360 1.00 86.31 210 GLY A CA 1
ATOM 1588 C C . GLY A 1 210 ? 5.269 -14.581 -6.640 1.00 86.31 210 GLY A C 1
ATOM 1589 O O . GLY A 1 210 ? 6.247 -15.283 -6.889 1.00 86.31 210 GLY A O 1
ATOM 1590 N N . LEU A 1 211 ? 5.316 -13.543 -5.797 1.00 88.31 211 LEU A N 1
ATOM 1591 C CA . LEU A 1 211 ? 6.525 -13.173 -5.071 1.00 88.31 211 LEU A CA 1
ATOM 1592 C C . LEU A 1 211 ? 6.932 -14.257 -4.064 1.00 88.31 211 LEU A C 1
ATOM 1594 O O . LEU A 1 211 ? 6.065 -14.915 -3.483 1.00 88.31 211 LEU A O 1
ATOM 1598 N N . PRO A 1 212 ? 8.245 -14.431 -3.824 1.00 84.19 212 PRO A N 1
ATOM 1599 C CA . PRO A 1 212 ? 8.717 -15.307 -2.767 1.00 84.19 212 PRO A CA 1
ATOM 1600 C C . PRO A 1 212 ? 8.216 -14.800 -1.415 1.00 84.19 212 PRO A C 1
ATOM 1602 O O . PRO A 1 212 ? 8.119 -13.595 -1.179 1.00 84.19 212 PRO A O 1
ATOM 1605 N N . VAL A 1 213 ? 7.910 -15.735 -0.529 1.00 82.75 213 VAL A N 1
ATOM 1606 C CA . VAL A 1 213 ? 7.346 -15.464 0.787 1.00 82.75 213 VAL A CA 1
ATOM 1607 C C . VAL A 1 213 ? 8.358 -15.858 1.850 1.00 82.75 213 VAL A C 1
ATOM 1609 O O . VAL A 1 213 ? 8.935 -16.944 1.781 1.00 82.75 213 VAL A O 1
ATOM 1612 N N . ASP A 1 214 ? 8.539 -14.994 2.842 1.00 73.88 214 ASP A N 1
ATOM 1613 C CA . ASP A 1 214 ? 9.231 -15.330 4.077 1.00 73.88 214 ASP A CA 1
ATOM 1614 C C . ASP A 1 214 ? 8.209 -15.734 5.149 1.00 73.88 214 ASP A C 1
ATOM 1616 O O . ASP A 1 214 ? 7.261 -15.002 5.442 1.00 73.88 214 ASP A O 1
ATOM 1620 N N . ALA A 1 215 ? 8.397 -16.927 5.711 1.00 60.56 215 ALA A N 1
ATOM 1621 C CA . ALA A 1 215 ? 7.567 -17.476 6.780 1.00 60.56 215 ALA A CA 1
ATOM 1622 C C . ALA A 1 215 ? 8.099 -17.125 8.182 1.00 60.56 215 ALA A C 1
ATOM 1624 O O . ALA A 1 215 ? 7.508 -17.533 9.182 1.00 60.56 215 ALA A O 1
ATOM 1625 N N . ALA A 1 216 ? 9.221 -16.404 8.280 1.00 57.34 216 ALA A N 1
ATOM 1626 C CA . ALA A 1 216 ? 9.880 -16.111 9.548 1.00 57.34 216 ALA A CA 1
ATOM 1627 C C . ALA A 1 216 ? 9.174 -15.040 10.399 1.00 57.34 216 ALA A C 1
ATOM 1629 O O . ALA A 1 216 ? 9.576 -14.842 11.542 1.00 57.34 216 ALA A O 1
ATOM 1630 N N . ALA A 1 217 ? 8.137 -14.360 9.893 1.00 61.16 217 ALA A N 1
ATOM 1631 C CA . ALA A 1 217 ? 7.425 -13.306 10.617 1.00 61.16 217 ALA A CA 1
ATOM 1632 C C . ALA A 1 217 ? 6.300 -13.892 11.508 1.00 61.16 217 ALA A C 1
ATOM 1634 O O . ALA A 1 217 ? 5.205 -14.163 11.003 1.00 61.16 217 ALA A O 1
ATOM 1635 N N . PRO A 1 218 ? 6.505 -14.057 12.834 1.00 57.59 218 PRO A N 1
ATOM 1636 C CA . PRO A 1 218 ? 5.631 -14.879 13.683 1.00 57.59 218 PRO A CA 1
ATOM 1637 C C . PRO A 1 218 ? 4.197 -14.341 13.800 1.00 57.59 218 PRO A C 1
ATOM 1639 O O . PRO A 1 218 ? 3.264 -15.115 13.999 1.00 57.59 218 PRO A O 1
ATOM 1642 N N . ASP A 1 219 ? 4.027 -13.027 13.621 1.00 69.88 219 ASP A N 1
ATOM 1643 C CA . ASP A 1 219 ? 2.747 -12.321 13.751 1.00 69.88 219 ASP A CA 1
ATOM 1644 C C . ASP A 1 219 ? 2.113 -11.920 12.403 1.00 69.88 219 ASP A C 1
ATOM 1646 O O . ASP A 1 219 ? 0.995 -11.400 12.383 1.00 69.88 219 ASP A O 1
ATOM 1650 N N . PHE A 1 220 ? 2.809 -12.134 11.276 1.00 61.25 220 PHE A N 1
ATOM 1651 C CA . PHE A 1 220 ? 2.395 -11.650 9.944 1.00 61.25 220 PHE A CA 1
ATOM 1652 C C . PHE A 1 220 ? 2.174 -12.759 8.913 1.00 61.25 220 PHE A C 1
ATOM 1654 O O . PHE A 1 220 ? 1.800 -12.469 7.778 1.00 61.25 220 PHE A O 1
ATOM 1661 N N . GLY A 1 221 ? 2.355 -14.021 9.310 1.00 69.75 221 GLY A N 1
ATOM 1662 C CA . GLY A 1 221 ? 2.175 -15.165 8.427 1.00 69.75 221 GLY A CA 1
ATOM 1663 C C . GLY A 1 221 ? 3.136 -15.127 7.241 1.00 69.75 221 GLY A C 1
ATOM 1664 O O . GLY A 1 221 ? 4.315 -14.814 7.382 1.00 69.75 221 GLY A O 1
ATOM 1665 N N . GLU A 1 222 ? 2.613 -15.466 6.068 1.00 77.56 222 GLU A N 1
ATOM 1666 C CA . GLU A 1 222 ? 3.338 -15.475 4.803 1.00 77.56 222 GLU A CA 1
ATOM 1667 C C . GLU A 1 222 ? 3.529 -14.043 4.270 1.00 77.56 222 GLU A C 1
ATOM 1669 O O . GLU A 1 222 ? 2.643 -13.481 3.620 1.00 77.56 222 GLU A O 1
ATOM 1674 N N . VAL A 1 223 ? 4.698 -13.444 4.529 1.00 81.88 223 VAL A N 1
ATOM 1675 C CA . VAL A 1 223 ? 5.029 -12.085 4.078 1.00 81.88 223 VAL A CA 1
ATOM 1676 C C . VAL A 1 223 ? 5.791 -12.124 2.748 1.00 81.88 223 VAL A C 1
ATOM 1678 O O . VAL A 1 223 ? 6.905 -12.648 2.700 1.00 81.88 223 VAL A O 1
ATOM 1681 N N . PRO A 1 224 ? 5.261 -11.532 1.660 1.00 85.62 224 PRO A N 1
ATOM 1682 C CA . PRO A 1 224 ? 5.992 -11.418 0.402 1.00 85.62 224 PRO A CA 1
ATOM 1683 C C . PRO A 1 224 ? 7.266 -10.581 0.554 1.00 85.62 224 PRO A C 1
ATOM 1685 O O . PRO A 1 224 ? 7.252 -9.532 1.205 1.00 85.62 224 PRO A O 1
ATOM 1688 N N . VAL A 1 225 ? 8.345 -11.014 -0.093 1.00 84.69 225 VAL A N 1
ATOM 1689 C CA . VAL A 1 225 ? 9.659 -10.358 -0.091 1.00 84.69 225 VAL A CA 1
ATOM 1690 C C . VAL A 1 225 ? 9.874 -9.634 -1.427 1.00 84.69 225 VAL A C 1
ATOM 1692 O O . VAL A 1 225 ? 9.523 -10.171 -2.481 1.00 84.69 225 VAL A O 1
ATOM 1695 N N . PRO A 1 226 ? 10.432 -8.409 -1.425 1.00 82.19 226 PRO A N 1
ATOM 1696 C CA . PRO A 1 226 ? 10.703 -7.666 -2.651 1.00 82.19 226 PRO A CA 1
ATOM 1697 C C . PRO A 1 226 ? 11.808 -8.333 -3.489 1.00 82.19 226 PRO A C 1
ATOM 1699 O O . PRO A 1 226 ? 12.916 -8.557 -3.006 1.00 82.19 226 PRO A O 1
ATOM 1702 N N . ASP A 1 227 ? 11.521 -8.586 -4.768 1.00 82.88 227 ASP A N 1
ATOM 1703 C CA . ASP A 1 227 ? 12.474 -9.103 -5.764 1.00 82.88 227 ASP A CA 1
ATOM 1704 C C . ASP A 1 227 ? 13.134 -7.943 -6.544 1.00 82.88 227 ASP A C 1
ATOM 1706 O O . ASP A 1 227 ? 12.427 -7.015 -6.957 1.00 82.88 227 ASP A O 1
ATOM 1710 N N . PRO A 1 228 ? 14.460 -7.954 -6.800 1.00 80.12 228 PRO A N 1
ATOM 1711 C CA . PRO A 1 228 ? 15.124 -6.971 -7.661 1.00 80.12 228 PRO A CA 1
ATOM 1712 C C . PRO A 1 228 ? 14.559 -6.837 -9.076 1.00 80.12 228 PRO A C 1
ATOM 1714 O O . PRO A 1 228 ? 14.702 -5.772 -9.688 1.00 80.12 228 PRO A O 1
ATOM 1717 N N . THR A 1 229 ? 13.896 -7.858 -9.620 1.00 84.81 229 THR A N 1
ATOM 1718 C CA . THR A 1 229 ? 13.249 -7.764 -10.939 1.00 84.81 229 THR A CA 1
ATOM 1719 C C . THR A 1 229 ? 11.860 -7.122 -10.889 1.00 84.81 229 THR A C 1
ATOM 1721 O O . THR A 1 229 ? 11.355 -6.694 -11.936 1.00 84.81 229 THR A O 1
ATOM 1724 N N . LEU A 1 230 ? 11.262 -6.973 -9.701 1.00 86.56 230 LEU A N 1
ATOM 1725 C CA . LEU A 1 230 ? 9.865 -6.576 -9.515 1.00 86.56 230 LEU A CA 1
ATOM 1726 C C . LEU A 1 230 ? 9.482 -5.275 -10.246 1.00 86.56 230 LEU A C 1
ATOM 1728 O O . LEU A 1 230 ? 8.494 -5.295 -10.987 1.00 86.56 230 LEU A O 1
ATOM 1732 N N . PRO A 1 231 ? 10.231 -4.152 -10.157 1.00 86.94 231 PRO A N 1
ATOM 1733 C CA . PRO A 1 231 ? 9.841 -2.925 -10.859 1.00 86.94 231 PRO A CA 1
ATOM 1734 C C . PRO A 1 231 ? 9.751 -3.111 -12.383 1.00 86.94 231 PRO A C 1
ATOM 1736 O O . PRO A 1 231 ? 8.869 -2.558 -13.048 1.00 86.94 231 PRO A O 1
ATOM 1739 N N . ARG A 1 232 ? 10.642 -3.932 -12.956 1.00 86.19 232 ARG A N 1
ATOM 1740 C CA . ARG A 1 232 ? 10.638 -4.249 -14.390 1.00 86.19 232 ARG A CA 1
ATOM 1741 C C . ARG A 1 232 ? 9.437 -5.112 -14.758 1.00 86.19 232 ARG A C 1
ATOM 1743 O O . ARG A 1 232 ? 8.820 -4.877 -15.798 1.00 86.19 232 ARG A O 1
ATOM 1750 N N . GLU A 1 233 ? 9.109 -6.096 -13.934 1.00 87.81 233 GLU A N 1
ATOM 1751 C CA . GLU A 1 233 ? 7.975 -6.990 -14.161 1.00 87.81 233 GLU A CA 1
ATOM 1752 C C . GLU A 1 233 ? 6.636 -6.255 -14.081 1.00 87.81 233 GLU A C 1
ATOM 1754 O O . GLU A 1 233 ? 5.786 -6.452 -14.951 1.00 87.81 233 GLU A O 1
ATOM 1759 N N . LEU A 1 234 ? 6.483 -5.324 -13.134 1.00 88.06 234 LEU A N 1
ATOM 1760 C CA . LEU A 1 234 ? 5.301 -4.464 -13.016 1.00 88.06 234 LEU A CA 1
ATOM 1761 C C . LEU A 1 234 ? 5.118 -3.565 -14.248 1.00 88.06 234 LEU A C 1
ATOM 1763 O O . LEU A 1 234 ? 4.015 -3.479 -14.801 1.00 88.06 234 LEU A O 1
ATOM 1767 N N . ALA A 1 235 ? 6.197 -2.953 -14.744 1.00 85.31 235 ALA A N 1
ATOM 1768 C CA . ALA A 1 235 ? 6.156 -2.144 -15.963 1.00 85.31 235 ALA A CA 1
ATOM 1769 C C . ALA A 1 235 ? 5.737 -2.972 -17.195 1.00 85.31 235 ALA A C 1
ATOM 1771 O O . ALA A 1 235 ? 4.974 -2.516 -18.047 1.00 85.31 235 ALA A O 1
ATOM 1772 N N . VAL A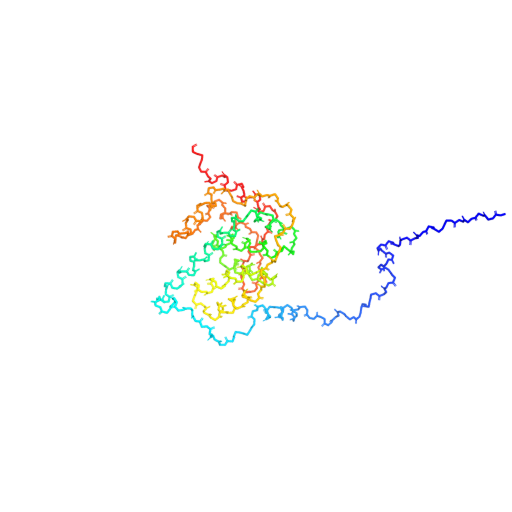 1 236 ? 6.200 -4.221 -17.285 1.00 86.44 236 VAL A N 1
ATOM 1773 C CA . VAL A 1 236 ? 5.824 -5.138 -18.368 1.00 86.44 236 VAL A CA 1
ATOM 1774 C C . VAL A 1 236 ? 4.373 -5.614 -18.225 1.00 86.44 236 VAL A C 1
ATOM 1776 O O . VAL A 1 236 ? 3.644 -5.671 -19.216 1.00 86.44 236 VAL A O 1
ATOM 1779 N N . ALA A 1 237 ? 3.933 -5.941 -17.011 1.00 86.56 237 ALA A N 1
ATOM 1780 C CA . ALA A 1 237 ? 2.578 -6.409 -16.731 1.00 86.56 237 ALA A CA 1
ATOM 1781 C C . ALA A 1 237 ? 1.523 -5.330 -17.018 1.00 86.56 237 ALA A C 1
ATOM 1783 O O . ALA A 1 237 ? 0.499 -5.617 -17.643 1.00 86.56 237 ALA A O 1
ATOM 1784 N N . THR A 1 238 ? 1.796 -4.083 -16.628 1.00 85.38 238 THR A N 1
ATOM 1785 C CA . THR A 1 238 ? 0.913 -2.937 -16.898 1.00 85.38 238 THR A CA 1
ATOM 1786 C C . THR A 1 238 ? 0.784 -2.645 -18.394 1.00 85.38 238 THR A C 1
ATOM 1788 O O . THR A 1 238 ? -0.333 -2.467 -18.878 1.00 85.38 238 THR A O 1
ATOM 1791 N N . ALA A 1 239 ? 1.882 -2.710 -19.154 1.00 82.44 239 ALA A N 1
ATOM 1792 C CA . ALA A 1 239 ? 1.868 -2.506 -20.606 1.00 82.44 239 ALA A CA 1
ATOM 1793 C C . ALA A 1 239 ? 1.115 -3.604 -21.387 1.00 82.44 239 ALA A C 1
ATOM 1795 O O . ALA A 1 239 ? 0.534 -3.335 -22.437 1.00 82.44 239 ALA A O 1
ATOM 1796 N N . ARG A 1 240 ? 1.111 -4.853 -20.897 1.00 76.00 240 ARG A N 1
ATOM 1797 C CA . ARG A 1 240 ? 0.356 -5.963 -21.517 1.00 76.00 240 ARG A CA 1
ATOM 1798 C C . ARG A 1 240 ? -1.142 -5.916 -21.205 1.00 76.00 240 ARG A C 1
ATOM 1800 O O . ARG A 1 240 ? -1.930 -6.464 -21.970 1.00 76.00 240 ARG A O 1
ATOM 1807 N N . GLY A 1 241 ? -1.522 -5.315 -20.076 1.00 62.53 241 GLY A N 1
ATOM 1808 C CA . GLY A 1 241 ? -2.910 -5.223 -19.612 1.00 62.53 241 GLY A CA 1
ATOM 1809 C C . GLY A 1 241 ? -3.711 -4.074 -20.228 1.00 62.53 241 GLY A C 1
ATOM 1810 O O . GLY A 1 241 ? -4.938 -4.093 -20.171 1.00 62.53 241 GLY A O 1
ATOM 1811 N N . THR A 1 242 ? -3.052 -3.081 -20.830 1.00 58.97 242 THR A N 1
ATOM 1812 C CA . THR A 1 242 ? -3.737 -2.010 -21.561 1.00 58.97 242 THR A CA 1
ATOM 1813 C C . THR A 1 242 ? -4.235 -2.529 -22.914 1.00 58.97 242 THR A C 1
ATOM 1815 O O . THR A 1 242 ? -3.401 -2.904 -23.744 1.00 58.97 242 THR A O 1
ATOM 1818 N N . PRO A 1 243 ? -5.557 -2.556 -23.183 1.00 49.47 243 PRO A N 1
ATOM 1819 C CA . PRO A 1 243 ? -6.051 -2.932 -24.501 1.00 49.47 243 PRO A CA 1
ATOM 1820 C C . PRO A 1 243 ? -5.484 -1.960 -25.542 1.00 49.47 243 PRO A C 1
ATOM 1822 O O . PRO A 1 243 ? -5.539 -0.742 -25.356 1.00 49.47 243 PRO A O 1
ATOM 1825 N N . ARG A 1 244 ? -4.926 -2.495 -26.636 1.00 47.47 244 ARG A N 1
ATOM 1826 C CA . ARG A 1 244 ? -4.601 -1.686 -27.817 1.00 47.47 244 ARG A CA 1
ATOM 1827 C C . ARG A 1 244 ? -5.912 -1.084 -28.326 1.00 47.47 244 ARG A C 1
ATOM 1829 O O . ARG A 1 244 ? -6.814 -1.837 -28.682 1.00 47.47 244 ARG A O 1
ATOM 1836 N N . ARG A 1 245 ? -6.023 0.245 -28.265 1.00 40.41 245 ARG A N 1
ATOM 1837 C CA . ARG A 1 245 ? -7.097 0.993 -28.929 1.00 40.41 245 ARG A CA 1
ATOM 1838 C C . ARG A 1 245 ? -6.981 0.866 -30.440 1.00 40.41 245 ARG A C 1
ATOM 1840 O O . ARG A 1 245 ? -5.829 0.793 -30.923 1.00 40.41 245 ARG A O 1
#